Protein AF-A0A6L4AWW3-F1 (afdb_monomer_lite)

Sequence (220 aa):
MIKLKGPQIAAAREAIRKAGPAQVETAPVEASDSVVSEQGAEPQEVETADAASESEPKPEIRNAIDAAAHEAATSPLNDTPQPTDAQKEAGNYKVGRVRIQGMDISIENPRGSVRSGTSPDGTAWSNTLHSHYGYLVGTKAADGDNLDVYLTDGAEDAPMVWVIDQKNTDGSFDEHKALIGPLATRPRRVSRPAARRRPQQSKLIEANSSAFSRACRVGA

pLDDT: mean 70.04, std 26.5, range [21.98, 98.31]

Structure (mmCIF, N/CA/C/O backbone):
data_AF-A0A6L4AWW3-F1
#
_entry.id   AF-A0A6L4AWW3-F1
#
loop_
_atom_site.group_PDB
_atom_site.id
_atom_site.type_symbol
_atom_site.label_atom_id
_atom_site.label_alt_id
_atom_site.label_comp_id
_atom_site.label_asym_id
_atom_site.label_entity_id
_atom_site.label_seq_id
_atom_site.pdbx_PDB_ins_code
_atom_site.Cartn_x
_atom_site.Cartn_y
_atom_site.Cartn_z
_atom_site.occupancy
_atom_site.B_iso_or_equiv
_atom_site.auth_seq_id
_atom_site.auth_comp_id
_atom_site.auth_asym_id
_atom_site.auth_atom_id
_atom_site.pdbx_PDB_model_num
ATOM 1 N N . MET A 1 1 ? -18.126 19.310 2.510 1.00 29.14 1 MET A N 1
ATOM 2 C CA . MET A 1 1 ? -16.770 19.767 2.899 1.00 29.14 1 MET A CA 1
ATOM 3 C C . MET A 1 1 ? -16.689 19.867 4.415 1.00 29.14 1 MET A C 1
ATOM 5 O O . MET A 1 1 ? -17.048 20.897 4.971 1.00 29.14 1 MET A O 1
ATOM 9 N N . ILE A 1 2 ? -16.230 18.815 5.090 1.00 21.98 2 ILE A N 1
ATOM 10 C CA . ILE A 1 2 ? -15.872 18.882 6.510 1.00 21.98 2 ILE A CA 1
ATOM 11 C C . ILE A 1 2 ? -14.420 18.421 6.597 1.00 21.98 2 ILE A C 1
ATOM 13 O O . ILE A 1 2 ? -14.111 17.255 6.397 1.00 21.98 2 ILE A O 1
ATOM 17 N N . LYS A 1 3 ? -13.502 19.367 6.821 1.00 23.45 3 LYS A N 1
ATOM 18 C CA . LYS A 1 3 ? -12.146 19.038 7.267 1.00 23.45 3 LYS A CA 1
ATOM 19 C C . LYS A 1 3 ? -12.304 18.490 8.677 1.00 23.45 3 LYS A C 1
ATOM 21 O O . LYS A 1 3 ? -12.742 19.249 9.543 1.00 23.45 3 LYS A O 1
ATOM 26 N N . LEU A 1 4 ? -11.951 17.228 8.910 1.00 27.91 4 LEU A N 1
ATOM 27 C CA . LEU A 1 4 ? -11.795 16.739 10.272 1.00 27.91 4 LEU A CA 1
ATOM 28 C C . LEU A 1 4 ? -10.637 17.518 10.910 1.00 27.91 4 LEU A C 1
ATOM 30 O O . LEU A 1 4 ? -9.465 17.224 10.693 1.00 27.91 4 LEU A O 1
ATOM 34 N N . LYS A 1 5 ? -10.953 18.605 11.621 1.00 31.00 5 LYS A N 1
ATOM 35 C CA . LYS A 1 5 ? -9.959 19.382 12.370 1.00 31.00 5 LYS A CA 1
ATOM 36 C C . LYS A 1 5 ? -9.571 18.579 13.613 1.00 31.00 5 LYS A C 1
ATOM 38 O O . LYS A 1 5 ? -10.401 17.854 14.161 1.00 31.00 5 LYS A O 1
ATOM 43 N N . GLY A 1 6 ? -8.343 18.785 14.100 1.00 36.22 6 GLY A N 1
ATOM 44 C CA . GLY A 1 6 ? -7.763 18.182 15.314 1.00 36.22 6 GLY A CA 1
ATOM 45 C C . GLY A 1 6 ? -8.716 17.799 16.470 1.00 36.22 6 GLY A C 1
ATOM 46 O O . GLY A 1 6 ? -8.529 16.717 17.030 1.00 36.22 6 GLY A O 1
ATOM 47 N N . PRO A 1 7 ? -9.758 18.582 16.824 1.00 33.16 7 PRO A N 1
ATOM 48 C CA . PRO A 1 7 ? -10.748 18.187 17.834 1.00 33.16 7 PRO A CA 1
ATOM 49 C C . PRO A 1 7 ? -11.573 16.916 17.539 1.00 33.16 7 PRO A C 1
ATOM 51 O O . PRO A 1 7 ? -11.975 16.247 18.485 1.00 33.16 7 PRO A O 1
ATOM 54 N N . GLN A 1 8 ? -11.814 16.520 16.285 1.00 38.91 8 GLN A N 1
ATOM 55 C CA . GLN A 1 8 ? -12.625 15.321 15.983 1.00 38.91 8 GLN A CA 1
ATOM 56 C C . GLN A 1 8 ? -11.828 14.011 16.136 1.00 38.91 8 GLN A C 1
ATOM 58 O O . GLN A 1 8 ? -12.369 13.005 16.591 1.00 38.91 8 GLN A O 1
ATOM 63 N N . ILE A 1 9 ? -10.513 14.045 15.890 1.00 44.91 9 ILE A N 1
ATOM 64 C CA . ILE A 1 9 ? -9.594 12.950 16.252 1.00 44.91 9 ILE A CA 1
ATOM 65 C C . ILE A 1 9 ? -9.374 12.926 17.772 1.00 44.91 9 ILE A C 1
ATOM 67 O O . ILE A 1 9 ? -9.244 11.854 18.359 1.00 44.91 9 ILE A O 1
ATOM 71 N N . ALA A 1 10 ? -9.386 14.085 18.443 1.00 41.53 10 ALA A N 1
ATOM 72 C CA . ALA A 1 10 ? -9.392 14.139 19.906 1.00 41.53 10 ALA A CA 1
ATOM 73 C C . ALA A 1 10 ? -10.665 13.504 20.499 1.00 41.53 10 ALA A C 1
ATOM 75 O O . ALA A 1 10 ? -10.558 12.755 21.464 1.00 41.53 10 ALA A O 1
ATOM 76 N N . ALA A 1 11 ? -11.830 13.695 19.870 1.00 37.28 11 ALA A N 1
ATOM 77 C CA . ALA A 1 11 ? -13.082 13.053 20.276 1.00 37.28 11 ALA A CA 1
ATOM 78 C C . ALA A 1 11 ? -13.047 11.524 20.095 1.00 37.28 11 ALA A C 1
ATOM 80 O O . ALA A 1 11 ? -13.475 10.796 20.988 1.00 37.28 11 ALA A O 1
ATOM 81 N N . ALA A 1 12 ? -12.461 11.018 19.002 1.00 39.75 12 ALA A N 1
ATOM 82 C CA . ALA A 1 12 ? -12.213 9.582 18.842 1.00 39.75 12 ALA A CA 1
ATOM 83 C C . ALA A 1 12 ? -11.221 9.055 19.902 1.00 39.75 12 ALA A C 1
ATOM 85 O O . ALA A 1 12 ? -11.461 8.022 20.523 1.00 39.75 12 ALA A O 1
ATOM 86 N N . ARG A 1 13 ? -10.145 9.805 20.185 1.00 46.66 13 ARG A N 1
ATOM 87 C CA . ARG A 1 13 ? -9.164 9.497 21.244 1.00 46.66 13 ARG A CA 1
ATOM 88 C C . ARG A 1 13 ? -9.780 9.490 22.648 1.00 46.66 13 ARG A C 1
ATOM 90 O O . ARG A 1 13 ? -9.356 8.704 23.492 1.00 46.66 13 ARG A O 1
ATOM 97 N N . GLU A 1 14 ? -10.747 10.359 22.918 1.00 37.91 14 GLU A N 1
ATOM 98 C CA . GLU A 1 14 ? -11.426 10.462 24.212 1.00 37.91 14 GLU A CA 1
ATOM 99 C C . GLU A 1 14 ? -12.515 9.399 24.376 1.00 37.91 14 GLU A C 1
ATOM 101 O O . GLU A 1 14 ? -12.599 8.782 25.436 1.00 37.91 14 GLU A O 1
ATOM 106 N N . ALA A 1 15 ? -13.259 9.085 23.311 1.00 40.47 15 ALA A N 1
ATOM 107 C CA . ALA A 1 15 ? -14.204 7.969 23.291 1.00 40.47 15 ALA A CA 1
ATOM 108 C C . ALA A 1 15 ? -13.504 6.620 23.542 1.00 40.47 15 ALA A C 1
ATOM 110 O O . ALA A 1 15 ? -13.991 5.813 24.330 1.00 40.47 15 ALA A O 1
ATOM 111 N N . ILE A 1 16 ? -12.321 6.412 22.950 1.00 44.19 16 ILE A N 1
ATOM 112 C CA . ILE A 1 16 ? -11.497 5.209 23.162 1.00 44.19 16 ILE A CA 1
ATOM 113 C C . ILE A 1 16 ? -10.935 5.160 24.594 1.00 44.19 16 ILE A C 1
ATOM 115 O O . ILE A 1 16 ? -10.919 4.101 25.214 1.00 44.19 16 ILE A O 1
ATOM 119 N N . ARG A 1 17 ? -10.531 6.303 25.167 1.00 45.16 17 ARG A N 1
ATOM 120 C CA . ARG A 1 17 ? -10.057 6.380 26.562 1.00 45.16 17 ARG A CA 1
ATOM 121 C C . ARG A 1 17 ? -11.171 6.101 27.578 1.00 45.16 17 ARG A C 1
ATOM 123 O O . ARG A 1 17 ? -10.917 5.453 28.587 1.00 45.16 17 ARG A O 1
ATOM 130 N N . LYS A 1 18 ? -12.384 6.601 27.326 1.00 36.28 18 LYS A N 1
ATOM 131 C CA . LYS A 1 18 ? -13.539 6.489 28.232 1.00 36.28 18 LYS A CA 1
ATOM 132 C C . LYS A 1 18 ? -14.149 5.084 28.249 1.00 36.28 18 LYS A C 1
ATOM 134 O O . LYS A 1 18 ? -14.777 4.723 29.236 1.00 36.28 18 LYS A O 1
ATOM 139 N N . ALA A 1 19 ? -13.947 4.305 27.185 1.00 38.81 19 ALA A N 1
ATOM 140 C CA . ALA A 1 19 ? -14.412 2.924 27.109 1.00 38.81 19 ALA A CA 1
ATOM 141 C C . ALA A 1 19 ? -13.648 1.975 28.054 1.00 38.81 19 ALA A C 1
ATOM 143 O O . ALA A 1 19 ? -14.244 1.009 28.513 1.00 38.81 19 ALA A O 1
ATOM 144 N N . GLY A 1 20 ? -12.383 2.278 28.390 1.00 31.75 20 GLY A N 1
ATOM 145 C CA . GLY A 1 20 ? -11.539 1.455 29.269 1.00 31.75 20 GLY A CA 1
ATOM 146 C C . GLY A 1 20 ? -11.276 0.030 28.735 1.00 31.75 20 GLY A C 1
ATOM 147 O O . GLY A 1 20 ? -12.015 -0.473 27.891 1.00 31.75 20 GLY A O 1
ATOM 148 N N . PRO A 1 21 ? -10.209 -0.659 29.175 1.00 33.44 21 PRO A N 1
ATOM 149 C CA . PRO A 1 21 ? -10.050 -2.075 28.867 1.00 33.44 21 PRO A CA 1
ATOM 150 C C . PRO A 1 21 ? -11.081 -2.881 29.668 1.00 33.44 21 PRO A C 1
ATOM 152 O O . PRO A 1 21 ? -11.113 -2.795 30.898 1.00 33.44 21 PRO A O 1
ATOM 155 N N . ALA A 1 22 ? -11.909 -3.668 28.979 1.00 33.59 22 ALA A N 1
ATOM 156 C CA . ALA A 1 22 ? -12.742 -4.680 29.618 1.00 33.59 22 ALA A CA 1
ATOM 157 C C . ALA A 1 22 ? -11.822 -5.672 30.350 1.00 33.59 22 ALA A C 1
ATOM 159 O O . ALA A 1 22 ? -11.021 -6.368 29.725 1.00 33.59 22 ALA A O 1
ATOM 160 N N . GLN A 1 23 ? -11.885 -5.671 31.681 1.00 27.16 23 GLN A N 1
ATOM 161 C CA . GLN A 1 23 ? -11.179 -6.622 32.533 1.00 27.16 23 GLN A CA 1
ATOM 162 C C . GLN A 1 23 ? -11.832 -7.995 32.334 1.00 27.16 23 GLN A C 1
ATOM 164 O O . GLN A 1 23 ? -13.000 -8.170 32.672 1.00 27.16 23 GLN A O 1
ATOM 169 N N . VAL A 1 24 ? -11.099 -8.953 31.768 1.00 30.77 24 VAL A N 1
ATOM 170 C CA . VAL A 1 24 ? -11.470 -10.371 31.822 1.00 30.77 24 VAL A CA 1
ATOM 171 C C . VAL A 1 24 ? -10.734 -10.961 33.018 1.00 30.77 24 VAL A C 1
ATOM 173 O O . VAL A 1 24 ? -9.514 -11.116 33.003 1.00 30.77 24 VAL A O 1
ATOM 176 N N . GLU A 1 25 ? -11.489 -11.205 34.080 1.00 30.38 25 GLU A N 1
ATOM 177 C CA . GLU A 1 25 ? -11.054 -11.857 35.310 1.00 30.38 25 GLU A CA 1
ATOM 178 C C . GLU A 1 25 ? -10.832 -13.351 35.024 1.00 30.38 25 GLU A C 1
ATOM 180 O O . GLU A 1 25 ? -11.766 -14.080 34.695 1.00 30.38 25 GLU A O 1
ATOM 185 N N . THR A 1 26 ? -9.581 -13.811 35.075 1.00 26.59 26 THR A N 1
ATOM 186 C CA . THR A 1 26 ? -9.239 -15.228 34.899 1.00 26.59 26 THR A CA 1
ATOM 187 C C . THR A 1 26 ? -9.279 -15.940 36.249 1.00 26.59 26 THR A C 1
ATOM 189 O O . THR A 1 26 ? -8.398 -15.724 37.083 1.00 26.59 26 THR A O 1
ATOM 192 N N . ALA A 1 27 ? -10.274 -16.804 36.454 1.00 29.19 27 ALA A N 1
ATOM 193 C CA . ALA A 1 27 ? -10.284 -17.797 37.529 1.00 29.19 27 ALA A CA 1
ATOM 194 C C . ALA A 1 27 ? -9.495 -19.062 37.108 1.00 29.19 27 ALA A C 1
ATOM 196 O O . ALA A 1 27 ? -9.484 -19.395 35.919 1.00 29.19 27 ALA A O 1
ATOM 197 N N . PRO A 1 28 ? -8.823 -19.770 38.038 1.00 29.95 28 PRO A N 1
ATOM 198 C CA . PRO A 1 28 ? -7.996 -20.928 37.714 1.00 29.95 28 PRO A CA 1
ATOM 199 C C . PRO A 1 28 ? -8.848 -22.201 37.620 1.00 29.95 28 PRO A C 1
ATOM 201 O O . PRO A 1 28 ? -9.705 -22.442 38.469 1.00 29.95 28 PRO A O 1
ATOM 204 N N . VAL A 1 29 ? -8.590 -23.037 36.613 1.00 29.00 29 VAL A N 1
ATOM 205 C CA . VAL A 1 29 ? -9.144 -24.395 36.520 1.00 29.00 29 VAL A CA 1
ATOM 206 C C . VAL A 1 29 ? -8.050 -25.411 36.845 1.00 29.00 29 VAL A C 1
ATOM 208 O O . VAL A 1 29 ? -7.114 -25.617 36.077 1.00 29.00 29 VAL A O 1
ATOM 211 N N . GLU A 1 30 ? -8.168 -25.999 38.034 1.00 27.59 30 GLU A N 1
ATOM 212 C CA . GLU A 1 30 ? -7.461 -27.206 38.464 1.00 27.59 30 GLU A CA 1
ATOM 213 C C . GLU A 1 30 ? -8.072 -28.438 37.781 1.00 27.59 30 GLU A C 1
ATOM 215 O O . GLU A 1 30 ? -9.278 -28.515 37.539 1.00 27.59 30 GLU A O 1
ATOM 220 N N . ALA A 1 31 ? -7.211 -29.402 37.471 1.00 30.22 31 ALA A N 1
ATOM 221 C CA . ALA A 1 31 ? -7.548 -30.671 36.849 1.00 30.22 31 ALA A CA 1
ATOM 222 C C . ALA A 1 31 ? -8.277 -31.613 37.819 1.00 30.22 31 ALA A C 1
ATOM 224 O O . ALA A 1 31 ? -7.933 -31.661 38.998 1.00 30.22 31 ALA A O 1
ATOM 225 N N . SER A 1 32 ? -9.182 -32.450 37.305 1.00 29.02 32 SER A N 1
ATOM 226 C CA . SER A 1 32 ? -9.229 -33.887 37.623 1.00 29.02 32 SER A CA 1
ATOM 227 C C . SER A 1 32 ? -10.216 -34.625 36.720 1.00 29.02 32 SER A C 1
ATOM 229 O O . SER A 1 32 ? -11.371 -34.243 36.561 1.00 29.02 32 SER A O 1
ATOM 231 N N . ASP A 1 33 ? -9.683 -35.690 36.140 1.00 26.25 33 ASP A N 1
ATOM 232 C CA . ASP A 1 33 ? -10.317 -36.742 35.361 1.00 26.25 33 ASP A CA 1
ATOM 233 C C . ASP A 1 33 ? -11.103 -37.694 36.283 1.00 26.25 33 ASP A C 1
ATOM 235 O O . ASP A 1 33 ? -10.660 -37.943 37.409 1.00 26.25 33 ASP A O 1
ATOM 239 N N . SER A 1 34 ? -12.211 -38.262 35.789 1.00 28.17 34 SER A N 1
ATOM 240 C CA . SER A 1 34 ? -12.568 -39.696 35.867 1.00 28.17 34 SER A CA 1
ATOM 241 C C . SER A 1 34 ? -14.077 -39.982 36.016 1.00 28.17 34 SER A C 1
ATOM 243 O O . SER A 1 34 ? -14.721 -39.558 36.971 1.00 28.17 34 SER A O 1
ATOM 245 N N . VAL A 1 35 ? -14.529 -40.859 35.105 1.00 29.81 35 VAL A N 1
ATOM 246 C CA . VAL A 1 35 ? -15.624 -41.860 35.132 1.00 29.81 35 VAL A CA 1
ATOM 247 C C . VAL A 1 35 ? -17.085 -41.437 35.352 1.00 29.81 35 VAL A C 1
ATOM 249 O O . VAL A 1 35 ? -17.435 -40.887 36.384 1.00 29.81 35 VAL A O 1
ATOM 252 N N . VAL A 1 36 ? -17.968 -41.871 34.434 1.00 30.48 36 VAL A N 1
ATOM 253 C CA . VAL A 1 36 ? -19.040 -42.872 34.673 1.00 30.48 36 VAL A CA 1
ATOM 254 C C . VAL A 1 36 ? -19.649 -43.329 33.329 1.00 30.48 36 VAL A C 1
ATOM 256 O O . VAL A 1 36 ? -19.778 -42.559 32.383 1.00 30.48 36 VAL A O 1
ATOM 259 N N . SER A 1 37 ? -19.951 -44.626 33.264 1.00 28.61 37 SER A N 1
ATOM 260 C CA . SER A 1 37 ? -20.446 -45.425 32.137 1.00 28.61 37 SER A CA 1
ATOM 261 C C . SER A 1 37 ? -21.958 -45.292 31.900 1.00 28.61 37 SER A C 1
ATOM 263 O O . SER A 1 37 ? -22.723 -45.119 32.844 1.00 28.61 37 SER A O 1
ATOM 265 N N . GLU A 1 38 ? -22.370 -45.458 30.640 1.00 29.59 38 GLU A N 1
ATOM 266 C CA . GLU A 1 38 ? -23.757 -45.502 30.153 1.00 29.59 38 GLU A CA 1
ATOM 267 C C . GLU A 1 38 ? -24.572 -46.711 30.643 1.00 29.59 38 GLU A C 1
ATOM 269 O O . GLU A 1 38 ? -24.042 -47.820 30.725 1.00 29.59 38 GLU A O 1
ATOM 274 N N . GLN A 1 39 ? -25.890 -46.513 30.813 1.00 27.47 39 GLN A N 1
ATOM 275 C CA . GLN A 1 39 ? -26.948 -47.434 30.352 1.00 27.47 39 GLN A CA 1
ATOM 276 C C . GLN A 1 39 ? -28.356 -46.816 30.513 1.00 27.47 39 GLN A C 1
ATOM 278 O O . GLN A 1 39 ? -28.746 -46.471 31.625 1.00 27.47 39 GLN A O 1
ATOM 283 N N . GLY A 1 40 ? -29.148 -46.790 29.425 1.00 26.34 40 GLY A N 1
ATOM 284 C CA . GLY A 1 40 ? -30.618 -46.907 29.497 1.00 26.34 40 GLY A CA 1
ATOM 285 C C . GLY A 1 40 ? -31.489 -45.817 28.843 1.00 26.34 40 GLY A C 1
ATOM 286 O O . GLY A 1 40 ? -31.960 -44.929 29.535 1.00 26.34 40 GLY A O 1
ATOM 287 N N . ALA A 1 41 ? -31.727 -45.966 27.533 1.00 28.09 41 ALA A N 1
ATOM 288 C CA . ALA A 1 41 ? -32.952 -45.737 26.734 1.00 28.09 41 ALA A CA 1
ATOM 289 C C . ALA A 1 41 ? -34.035 -44.671 27.107 1.00 28.09 41 ALA A C 1
ATOM 291 O O . ALA A 1 41 ? -34.650 -44.723 28.166 1.00 28.09 41 ALA A O 1
ATOM 292 N N . GLU A 1 42 ? -34.306 -43.824 26.095 1.00 30.41 42 GLU A N 1
ATOM 293 C CA . GLU A 1 42 ? -35.463 -42.976 25.676 1.00 30.41 42 GLU A CA 1
ATOM 294 C C . GLU A 1 42 ? -36.905 -43.249 26.189 1.00 30.41 42 GLU A C 1
ATOM 296 O O . GLU A 1 42 ? -37.173 -44.347 26.678 1.00 30.41 42 GLU A O 1
ATOM 301 N N . PRO A 1 43 ? -37.916 -42.377 25.884 1.00 44.22 43 PRO A N 1
ATOM 302 C CA . PRO A 1 43 ? -37.901 -40.979 25.373 1.00 44.22 43 PRO A CA 1
ATOM 303 C C . PRO A 1 43 ? -38.915 -40.038 26.093 1.00 44.22 43 PRO A C 1
ATOM 305 O O . PRO A 1 43 ? -39.774 -40.518 26.825 1.00 44.22 43 PRO A O 1
ATOM 308 N N . GLN A 1 44 ? -38.879 -38.715 25.836 1.00 30.20 44 GLN A N 1
ATOM 309 C CA . GLN A 1 44 ? -40.056 -37.880 25.471 1.00 30.20 44 GLN A CA 1
ATOM 310 C C . GLN A 1 44 ? -39.728 -36.372 25.364 1.00 30.20 44 GLN A C 1
ATOM 312 O O . GLN A 1 44 ? -39.005 -35.807 26.179 1.00 30.20 44 GLN A O 1
ATOM 317 N N . GLU A 1 45 ? -40.268 -35.756 24.308 1.00 41.16 45 GLU A N 1
ATOM 318 C CA . GLU A 1 45 ? -40.023 -34.403 23.792 1.00 41.16 45 GLU A CA 1
ATOM 319 C C . GLU A 1 45 ? -40.547 -33.265 24.688 1.00 41.16 45 GLU A C 1
ATOM 321 O O . GLU A 1 45 ? -41.659 -33.354 25.200 1.00 41.16 45 GLU A O 1
ATOM 326 N N . VAL A 1 46 ? -39.806 -32.147 24.748 1.00 30.50 46 VAL A N 1
ATOM 327 C CA . VAL A 1 46 ? -40.352 -30.787 24.553 1.00 30.50 46 VAL A CA 1
ATOM 328 C C . VAL A 1 46 ? -39.254 -29.808 24.099 1.00 30.50 46 VAL A C 1
ATOM 330 O O . VAL A 1 46 ? -38.190 -29.693 24.694 1.00 30.50 46 VAL A O 1
ATOM 333 N N . GLU A 1 47 ? -39.600 -29.143 23.003 1.00 43.53 47 GLU A N 1
ATOM 334 C CA . GLU A 1 47 ? -39.071 -27.993 22.265 1.00 43.53 47 GLU A CA 1
ATOM 335 C C . GLU A 1 47 ? -38.083 -26.993 22.915 1.00 43.53 47 GLU A C 1
ATOM 337 O O . GLU A 1 47 ? -38.190 -26.612 24.078 1.00 43.53 47 GLU A O 1
ATOM 342 N N . THR A 1 48 ? -37.267 -26.417 22.016 1.00 35.31 48 THR A N 1
ATOM 343 C CA . THR A 1 48 ? -36.447 -25.184 22.078 1.00 35.31 48 THR A CA 1
ATOM 344 C C . THR A 1 48 ? -34.964 -25.324 22.447 1.00 35.31 48 THR A C 1
ATOM 346 O O . THR A 1 48 ? -34.602 -25.471 23.605 1.00 35.31 4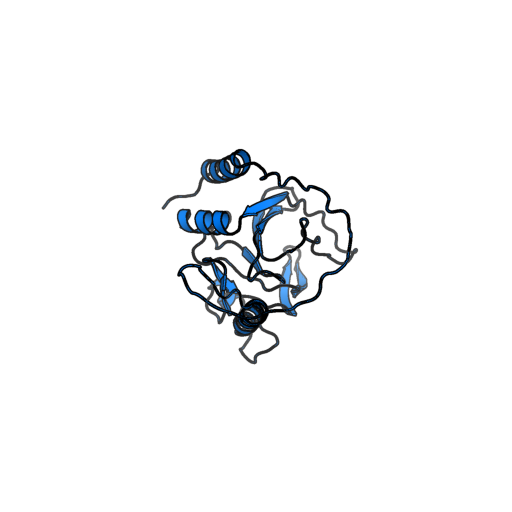8 THR A O 1
ATOM 349 N N . ALA A 1 49 ? -34.097 -25.184 21.436 1.00 32.41 49 ALA A N 1
ATOM 350 C CA . ALA A 1 49 ? -32.875 -24.372 21.480 1.00 32.41 49 ALA A CA 1
ATOM 351 C C . ALA A 1 49 ? -32.162 -24.420 20.118 1.00 32.41 49 ALA A C 1
ATOM 353 O O . ALA A 1 49 ? -31.751 -25.472 19.640 1.00 32.41 49 ALA A O 1
ATOM 354 N N . ASP A 1 50 ? -32.092 -23.250 19.489 1.00 42.09 50 ASP A N 1
ATOM 355 C CA . ASP A 1 50 ? -30.856 -22.626 19.016 1.00 42.09 50 ASP A CA 1
ATOM 356 C C . ASP A 1 50 ? -29.637 -23.556 18.832 1.00 42.09 50 ASP A C 1
ATOM 358 O O . ASP A 1 50 ? -29.017 -24.010 19.792 1.00 42.09 50 ASP A O 1
ATOM 362 N N . ALA A 1 51 ? -29.264 -23.786 17.576 1.00 35.69 51 ALA A N 1
ATOM 363 C CA . ALA A 1 51 ? -27.947 -24.288 17.210 1.00 35.69 51 ALA A CA 1
ATOM 364 C C . ALA A 1 51 ? -27.505 -23.573 15.932 1.00 35.69 51 ALA A C 1
ATOM 366 O O . ALA A 1 51 ? -27.605 -24.087 14.815 1.00 35.69 51 ALA A O 1
ATOM 367 N N . ALA A 1 52 ? -27.047 -22.333 16.114 1.00 36.56 52 ALA A N 1
ATOM 368 C CA . ALA A 1 52 ? -26.171 -21.674 15.167 1.00 36.56 52 ALA A CA 1
ATOM 369 C C . ALA A 1 52 ? -24.963 -22.585 14.901 1.00 36.56 52 ALA A C 1
ATOM 371 O O . ALA A 1 52 ? -24.145 -22.858 15.775 1.00 36.56 52 ALA A O 1
ATOM 372 N N . SER A 1 53 ? -24.896 -23.081 13.670 1.00 37.47 53 SER A N 1
ATOM 373 C CA . SER A 1 53 ? -23.761 -23.804 13.113 1.00 37.47 53 SER A CA 1
ATOM 374 C C . SER A 1 53 ? -22.554 -22.866 13.017 1.00 37.47 53 SER A C 1
ATOM 376 O O . SER A 1 53 ? -22.366 -22.188 12.007 1.00 37.47 53 SER A O 1
ATOM 378 N N . GLU A 1 54 ? -21.722 -22.822 14.054 1.00 53.41 54 GLU A N 1
ATOM 379 C CA . GLU A 1 54 ? -20.342 -22.341 13.950 1.00 53.41 54 GLU A CA 1
ATOM 380 C C . GLU A 1 54 ? -19.509 -23.400 13.213 1.00 53.41 54 GLU A C 1
ATOM 382 O O . GLU A 1 54 ? -18.940 -24.309 13.810 1.00 53.41 54 GLU A O 1
ATOM 387 N N . SER A 1 55 ? -19.464 -23.305 11.883 1.00 52.31 55 SER A N 1
ATOM 388 C CA . SER A 1 55 ? -18.589 -24.125 11.037 1.00 52.31 55 SER A CA 1
ATOM 389 C C . SER A 1 55 ? -17.705 -23.229 10.155 1.00 52.31 55 SER A C 1
ATOM 391 O O . SER A 1 55 ? -18.119 -22.783 9.088 1.00 52.31 55 SER A O 1
ATOM 393 N N . GLU A 1 56 ? -16.513 -22.927 10.679 1.00 55.94 56 GLU A N 1
ATOM 394 C CA . GLU A 1 56 ? -15.252 -22.467 10.056 1.00 55.94 56 GLU A CA 1
ATOM 395 C C . GLU A 1 56 ? -15.254 -21.987 8.575 1.00 55.94 56 GLU A C 1
ATOM 397 O O . GLU A 1 56 ? -15.011 -22.783 7.668 1.00 55.94 56 GLU A O 1
ATOM 402 N N . PRO A 1 57 ? -15.344 -20.663 8.316 1.00 56.59 57 PRO A N 1
ATOM 403 C CA . PRO A 1 57 ? -15.001 -20.048 7.022 1.00 56.59 57 PRO A CA 1
ATOM 404 C C . PRO A 1 57 ? -13.569 -19.459 6.956 1.00 56.59 57 PRO A C 1
ATOM 406 O O . PRO A 1 57 ? -13.196 -18.809 5.977 1.00 56.59 57 PRO A O 1
ATOM 409 N N . LYS A 1 58 ? -12.738 -19.629 7.994 1.00 62.88 58 LYS A N 1
ATOM 410 C CA . LYS A 1 58 ? -11.478 -18.878 8.158 1.00 62.88 58 LYS A CA 1
ATOM 411 C C . LYS A 1 58 ? -10.426 -19.082 7.048 1.00 62.88 58 LYS A C 1
ATOM 413 O O . LYS A 1 58 ? -9.954 -18.078 6.504 1.00 62.88 58 LYS A O 1
ATOM 418 N N . PRO A 1 59 ? -10.044 -20.317 6.661 1.00 73.06 59 PRO A N 1
ATOM 419 C CA . PRO A 1 59 ? -9.060 -20.510 5.594 1.00 73.06 59 PRO A CA 1
ATOM 420 C C . PRO A 1 59 ? -9.588 -20.051 4.229 1.00 73.06 59 PRO A C 1
ATOM 422 O O . PRO A 1 59 ? -8.819 -19.534 3.421 1.00 73.06 59 PRO A O 1
ATOM 425 N N . GLU A 1 60 ? -10.892 -20.178 3.979 1.00 80.75 60 GLU A N 1
ATOM 426 C CA . GLU A 1 60 ? -11.505 -19.754 2.719 1.00 80.75 60 GLU A CA 1
ATOM 427 C C . GLU A 1 60 ? -11.462 -18.234 2.545 1.00 80.75 60 GLU A C 1
ATOM 429 O O . GLU A 1 60 ? -11.082 -17.755 1.477 1.00 80.75 60 GLU A O 1
ATOM 434 N N . ILE A 1 61 ? -11.759 -17.463 3.600 1.00 79.06 61 ILE A N 1
ATOM 435 C CA . ILE A 1 61 ? -11.691 -15.995 3.546 1.00 79.06 61 ILE A CA 1
ATOM 436 C C . ILE A 1 61 ? -10.249 -15.528 3.343 1.00 79.06 61 ILE A C 1
ATOM 438 O O . ILE A 1 61 ? -10.001 -14.652 2.513 1.00 79.06 61 ILE A O 1
ATOM 442 N N . ARG A 1 62 ? -9.283 -16.123 4.054 1.00 83.56 62 ARG A N 1
ATOM 443 C CA . ARG A 1 62 ? -7.862 -15.805 3.858 1.00 83.56 62 ARG A CA 1
ATOM 444 C C . ARG A 1 62 ? -7.432 -16.061 2.412 1.00 83.56 62 ARG A C 1
ATOM 446 O O . ARG A 1 62 ? -6.827 -15.188 1.793 1.00 83.56 62 ARG A O 1
ATOM 453 N N . ASN A 1 63 ? -7.799 -17.217 1.861 1.00 88.62 63 ASN A N 1
ATOM 454 C CA . ASN A 1 63 ? -7.510 -17.559 0.471 1.00 88.62 63 ASN A CA 1
ATOM 455 C C . ASN A 1 63 ? -8.190 -16.590 -0.506 1.00 88.62 63 ASN A C 1
ATOM 457 O O . ASN A 1 63 ? -7.583 -16.207 -1.502 1.00 88.62 63 ASN A O 1
ATOM 461 N N . ALA A 1 64 ? -9.415 -16.146 -0.214 1.00 92.38 64 ALA A N 1
ATOM 462 C CA . ALA A 1 64 ? -10.115 -15.154 -1.022 1.00 92.38 64 ALA A CA 1
ATOM 463 C C . ALA A 1 64 ? -9.424 -13.780 -0.990 1.00 92.38 64 ALA A C 1
ATOM 465 O O . ALA A 1 64 ? -9.328 -13.126 -2.029 1.00 92.38 64 ALA A O 1
ATOM 466 N N . ILE A 1 65 ? -8.906 -13.351 0.169 1.00 94.56 65 ILE A N 1
ATOM 467 C CA . ILE A 1 65 ? -8.115 -12.116 0.288 1.00 94.56 65 ILE A CA 1
ATOM 468 C C . ILE A 1 65 ? -6.833 -12.228 -0.539 1.00 94.56 65 ILE A C 1
ATOM 470 O O . ILE A 1 65 ? -6.540 -11.321 -1.316 1.00 94.56 65 ILE A O 1
ATOM 474 N N . ASP A 1 66 ? -6.090 -13.330 -0.402 1.00 95.81 66 ASP A N 1
ATOM 475 C CA . ASP A 1 66 ? -4.854 -13.562 -1.154 1.00 95.81 66 ASP A CA 1
ATOM 476 C C . ASP A 1 66 ? -5.123 -13.602 -2.668 1.00 95.81 66 ASP A C 1
ATOM 478 O O . ASP A 1 66 ? -4.446 -12.913 -3.433 1.00 95.81 66 ASP A O 1
ATOM 482 N N . ALA A 1 67 ? -6.153 -14.330 -3.107 1.00 96.50 67 ALA A N 1
ATOM 483 C CA . ALA A 1 67 ?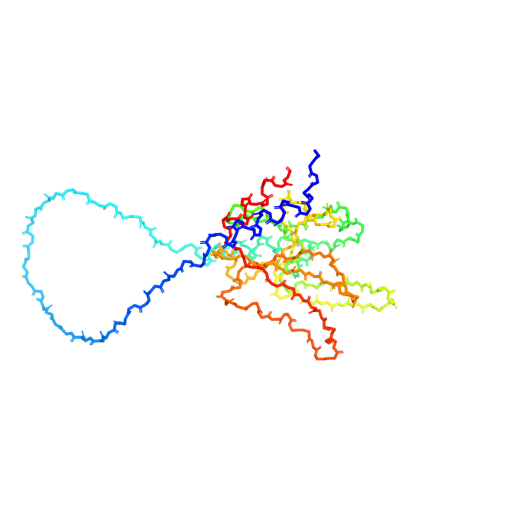 -6.546 -14.395 -4.512 1.00 96.50 67 ALA A CA 1
ATOM 484 C C . ALA A 1 67 ? -6.912 -13.007 -5.063 1.00 96.50 67 ALA A C 1
ATOM 486 O O . ALA A 1 67 ? -6.363 -12.577 -6.076 1.00 96.50 67 ALA A O 1
ATOM 487 N N . ALA A 1 68 ? -7.770 -12.261 -4.360 1.00 97.19 68 ALA A N 1
ATOM 488 C CA . ALA A 1 68 ? -8.171 -10.919 -4.770 1.00 97.19 68 ALA A CA 1
ATOM 489 C C . ALA A 1 68 ? -6.997 -9.929 -4.777 1.00 97.19 68 ALA A C 1
ATOM 491 O O . ALA A 1 68 ? -6.927 -9.068 -5.651 1.00 97.19 68 ALA A O 1
ATOM 492 N N . ALA A 1 69 ? -6.062 -10.038 -3.830 1.00 97.56 69 ALA A N 1
ATOM 493 C CA . ALA A 1 69 ? -4.847 -9.231 -3.807 1.00 97.56 69 ALA A CA 1
ATOM 494 C C . ALA A 1 69 ? -3.991 -9.476 -5.057 1.00 97.56 69 ALA A C 1
ATOM 496 O O . ALA A 1 69 ? -3.497 -8.532 -5.678 1.00 97.56 69 ALA A O 1
ATOM 497 N N . HIS A 1 70 ? -3.848 -10.742 -5.451 1.00 98.19 70 HIS A N 1
ATOM 498 C CA . HIS A 1 70 ? -3.045 -11.146 -6.599 1.00 98.19 70 HIS A CA 1
ATOM 499 C C . HIS A 1 70 ? -3.689 -10.857 -7.961 1.00 98.19 70 HIS A C 1
ATOM 501 O O . HIS A 1 70 ? -3.017 -11.049 -8.972 1.00 98.19 70 HIS A O 1
ATOM 507 N N . GLU A 1 71 ? -4.903 -10.301 -8.010 1.00 97.88 71 GLU A N 1
ATOM 508 C CA . GLU A 1 71 ? -5.482 -9.692 -9.217 1.00 97.88 71 GLU A CA 1
ATOM 509 C C . GLU A 1 71 ? -4.874 -8.322 -9.562 1.00 97.88 71 GLU A C 1
ATOM 511 O O . GLU A 1 71 ? -5.041 -7.841 -10.686 1.00 97.88 71 GLU A O 1
ATOM 516 N N . ALA A 1 72 ? -4.186 -7.672 -8.615 1.00 97.81 72 ALA A N 1
ATOM 517 C CA . ALA A 1 72 ? -3.536 -6.384 -8.842 1.00 97.81 72 ALA A CA 1
ATOM 518 C C . ALA A 1 72 ? -2.469 -6.474 -9.946 1.00 97.81 72 ALA A C 1
ATOM 520 O O . ALA A 1 72 ? -1.739 -7.461 -10.045 1.00 97.81 72 ALA A O 1
ATOM 521 N N . ALA A 1 73 ? -2.309 -5.406 -10.731 1.00 97.62 73 ALA A N 1
ATOM 522 C CA . ALA A 1 73 ? -1.316 -5.336 -11.807 1.00 97.62 73 ALA A CA 1
ATOM 523 C C . ALA A 1 73 ? 0.138 -5.421 -11.309 1.00 97.62 73 ALA A C 1
ATOM 525 O O . ALA A 1 73 ? 1.053 -5.696 -12.074 1.00 97.62 73 ALA A O 1
ATOM 526 N N . THR A 1 74 ? 0.363 -5.166 -10.021 1.00 96.94 74 THR A N 1
ATOM 527 C CA . THR A 1 74 ? 1.686 -5.234 -9.387 1.00 96.94 74 THR A CA 1
ATOM 528 C C . THR A 1 74 ? 2.030 -6.632 -8.863 1.00 96.94 74 THR A C 1
ATOM 530 O O . THR A 1 74 ? 3.119 -6.840 -8.324 1.00 96.94 74 THR A O 1
ATOM 533 N N . SER A 1 75 ? 1.105 -7.588 -8.986 1.00 97.62 75 SER A N 1
ATOM 534 C CA . SER A 1 75 ? 1.277 -8.958 -8.516 1.00 97.62 75 SER A CA 1
ATOM 535 C C . SER A 1 75 ? 2.420 -9.666 -9.242 1.00 97.62 75 SER A C 1
ATOM 537 O O . SER A 1 75 ? 2.499 -9.587 -10.464 1.00 97.62 75 SER A O 1
ATOM 539 N N . PRO A 1 76 ? 3.271 -10.423 -8.527 1.00 96.12 76 PRO A N 1
ATOM 540 C CA . PRO A 1 76 ? 4.252 -11.298 -9.165 1.00 96.12 76 PRO A CA 1
ATOM 541 C C . PRO A 1 76 ? 3.629 -12.591 -9.723 1.00 96.12 76 PRO A C 1
ATOM 543 O O . PRO A 1 76 ? 4.346 -13.398 -10.303 1.00 96.12 76 PRO A O 1
ATOM 546 N N . LEU A 1 77 ? 2.329 -12.826 -9.495 1.00 96.88 77 LEU A N 1
ATOM 547 C CA . LEU A 1 77 ? 1.630 -14.069 -9.847 1.00 96.88 77 LEU A CA 1
ATOM 548 C C . LEU A 1 77 ? 0.688 -13.925 -11.052 1.00 96.88 77 LEU A C 1
ATOM 550 O O . LEU A 1 77 ? -0.098 -14.831 -11.314 1.00 96.88 77 LEU A O 1
ATOM 554 N N . ASN A 1 78 ? 0.715 -12.794 -11.758 1.00 95.06 78 ASN A N 1
ATOM 555 C CA . ASN A 1 78 ? -0.062 -12.608 -12.980 1.00 95.06 78 ASN A CA 1
ATOM 556 C C . ASN A 1 78 ? 0.748 -11.857 -14.047 1.00 95.06 78 ASN A C 1
ATOM 558 O O . ASN A 1 78 ? 1.749 -11.213 -13.738 1.00 95.06 78 ASN A O 1
ATOM 562 N N . ASP A 1 79 ? 0.280 -11.925 -15.294 1.00 96.06 79 ASP A N 1
ATOM 563 C CA . ASP A 1 79 ? 0.955 -11.335 -16.458 1.00 96.06 79 ASP A CA 1
ATOM 564 C C . ASP A 1 79 ? 0.436 -9.928 -16.814 1.00 96.06 79 ASP A C 1
ATOM 566 O O . ASP A 1 79 ? 0.658 -9.424 -17.918 1.00 96.06 79 ASP A O 1
ATOM 570 N N . THR A 1 80 ? -0.292 -9.273 -15.903 1.00 96.00 80 THR A N 1
ATOM 571 C CA . THR A 1 80 ? -0.772 -7.905 -16.136 1.00 96.00 80 THR A CA 1
ATOM 572 C C . THR A 1 80 ? 0.431 -6.957 -16.176 1.00 96.00 80 THR A C 1
ATOM 574 O O . THR A 1 80 ? 1.280 -7.017 -15.285 1.00 96.00 80 THR A O 1
ATOM 577 N N . PRO A 1 81 ? 0.530 -6.049 -17.165 1.00 96.25 81 PRO A N 1
ATOM 578 C CA . PRO A 1 81 ? 1.633 -5.098 -17.220 1.00 96.25 81 PRO A CA 1
ATOM 579 C C . PRO A 1 81 ? 1.735 -4.253 -15.948 1.00 96.25 81 PRO A C 1
ATOM 581 O O . PRO A 1 81 ? 0.730 -3.735 -15.453 1.00 96.25 81 PRO A O 1
ATOM 584 N N . GLN A 1 82 ? 2.964 -4.067 -15.459 1.00 95.31 82 GLN A N 1
ATOM 585 C CA . GLN A 1 82 ? 3.226 -3.190 -14.320 1.00 95.31 82 GLN A CA 1
ATOM 586 C C . GLN A 1 82 ? 2.769 -1.759 -14.643 1.00 95.31 82 GLN A C 1
ATOM 588 O O . GLN A 1 82 ? 3.065 -1.257 -15.732 1.00 95.31 82 GLN A O 1
ATOM 593 N N . PRO A 1 83 ? 2.074 -1.081 -13.714 1.00 95.94 83 PRO A N 1
ATOM 594 C CA . PRO A 1 83 ? 1.602 0.272 -13.953 1.00 95.94 83 PRO A CA 1
ATOM 595 C C . PRO A 1 83 ? 2.775 1.249 -14.065 1.00 95.94 83 PRO A C 1
ATOM 597 O O . PRO A 1 83 ? 3.759 1.160 -13.322 1.00 95.94 83 PRO A O 1
ATOM 600 N N . THR A 1 84 ? 2.649 2.218 -14.969 1.00 94.06 84 THR A N 1
ATOM 601 C CA . THR A 1 84 ? 3.564 3.362 -15.035 1.00 94.06 84 THR A CA 1
ATOM 602 C C . THR A 1 84 ? 3.385 4.255 -13.810 1.00 94.06 84 THR A C 1
ATOM 604 O O . THR A 1 84 ? 2.349 4.217 -13.143 1.00 94.06 84 THR A O 1
ATOM 607 N N . ASP A 1 85 ? 4.370 5.096 -13.506 1.00 91.06 85 ASP A N 1
ATOM 608 C CA . ASP A 1 85 ? 4.270 5.990 -12.346 1.00 91.06 85 ASP A CA 1
ATOM 609 C C . ASP A 1 85 ? 3.103 6.981 -12.481 1.00 91.06 85 ASP A C 1
ATOM 611 O O . ASP A 1 85 ? 2.375 7.195 -11.517 1.00 91.06 85 ASP A O 1
ATOM 615 N N . ALA A 1 86 ? 2.823 7.457 -13.699 1.00 92.88 86 ALA A N 1
ATOM 616 C CA . ALA A 1 86 ? 1.653 8.291 -13.978 1.00 92.88 86 ALA A CA 1
ATOM 617 C C . ALA A 1 86 ? 0.321 7.545 -13.762 1.00 92.88 86 ALA A C 1
ATOM 619 O O . ALA A 1 86 ? -0.653 8.136 -13.304 1.00 92.88 86 ALA A O 1
ATOM 620 N N . GLN A 1 87 ? 0.255 6.243 -14.070 1.00 95.56 87 GLN A N 1
ATOM 621 C CA . GLN A 1 87 ? -0.938 5.434 -13.789 1.00 95.56 87 GLN A CA 1
ATOM 622 C C . GLN A 1 87 ? -1.142 5.218 -12.290 1.00 95.56 87 GLN A C 1
ATOM 624 O O . GLN A 1 87 ? -2.286 5.252 -11.838 1.00 95.56 87 GLN A O 1
ATOM 629 N N . LYS A 1 88 ? -0.055 5.012 -11.533 1.00 91.62 88 LYS A N 1
ATOM 630 C CA . LYS A 1 88 ? -0.105 4.897 -10.068 1.00 91.62 88 LYS A CA 1
ATOM 631 C C . LYS A 1 88 ? -0.602 6.195 -9.440 1.00 91.62 88 LYS A C 1
ATOM 633 O O . LYS A 1 88 ? -1.541 6.151 -8.658 1.00 91.62 88 LYS A O 1
ATOM 638 N N . GLU A 1 89 ? -0.036 7.333 -9.843 1.00 88.62 89 GLU A N 1
ATOM 639 C CA . GLU A 1 89 ? -0.435 8.663 -9.360 1.00 88.62 89 GLU A CA 1
ATOM 640 C C . GLU A 1 89 ? -1.898 8.989 -9.698 1.00 88.62 89 GLU A C 1
ATOM 642 O O . GLU A 1 89 ? -2.636 9.494 -8.859 1.00 88.62 89 GLU A O 1
ATOM 647 N N . ALA A 1 90 ? -2.358 8.632 -10.900 1.00 90.88 90 ALA A N 1
ATOM 648 C CA . ALA A 1 90 ? -3.754 8.811 -11.299 1.00 90.88 90 ALA A CA 1
ATOM 649 C C . ALA A 1 90 ? -4.720 7.773 -10.691 1.00 90.88 90 ALA A C 1
ATOM 651 O O . ALA A 1 90 ? -5.930 7.875 -10.903 1.00 90.88 90 ALA A O 1
ATOM 652 N N . GLY A 1 91 ? -4.215 6.733 -10.017 1.00 90.56 91 GLY A N 1
ATOM 653 C CA . GLY A 1 91 ? -5.020 5.609 -9.531 1.00 90.56 91 GLY A CA 1
ATOM 654 C C . GLY A 1 91 ? -5.707 4.797 -10.640 1.00 90.56 91 GLY A C 1
ATOM 655 O O . GLY A 1 91 ? -6.679 4.090 -10.375 1.00 90.56 91 GLY A O 1
ATOM 656 N N . ASN A 1 92 ? -5.236 4.895 -11.888 1.00 94.62 92 ASN A N 1
ATOM 657 C CA . ASN A 1 92 ? -5.870 4.279 -13.056 1.00 94.62 92 ASN A CA 1
ATOM 658 C C . ASN A 1 92 ? -5.114 3.027 -13.520 1.00 94.62 92 ASN A C 1
ATOM 660 O O . ASN A 1 92 ? -4.492 2.996 -14.585 1.00 94.62 92 ASN A O 1
ATOM 664 N N . TYR A 1 93 ? -5.147 1.997 -12.681 1.00 96.62 93 TYR A N 1
ATOM 665 C CA . TYR A 1 93 ? -4.591 0.679 -12.965 1.00 96.62 93 TYR A CA 1
ATOM 666 C C . TYR A 1 93 ? -5.357 -0.405 -12.197 1.00 96.62 93 TYR A C 1
ATOM 668 O O . TYR A 1 93 ? -6.161 -0.118 -11.305 1.00 96.62 93 TYR A O 1
ATOM 676 N N . LYS A 1 94 ? -5.150 -1.675 -12.561 1.00 97.75 94 LYS A N 1
ATOM 677 C CA . LYS A 1 94 ? -5.841 -2.791 -11.907 1.00 97.75 94 LYS A CA 1
ATOM 678 C C . LYS A 1 94 ? -5.291 -2.986 -10.490 1.00 97.75 94 LYS A C 1
ATOM 680 O O . LYS A 1 94 ? -4.105 -3.256 -10.316 1.00 97.75 94 LYS A O 1
ATOM 685 N N . VAL A 1 95 ? -6.172 -2.898 -9.499 1.00 98.06 95 VAL A N 1
ATOM 686 C CA . VAL A 1 95 ? -5.899 -3.186 -8.081 1.00 98.06 95 VAL A CA 1
ATOM 687 C C . VAL A 1 95 ? -6.780 -4.340 -7.614 1.00 98.06 95 VAL A C 1
ATOM 689 O O . VAL A 1 95 ? -7.888 -4.523 -8.133 1.00 98.06 95 VAL A O 1
ATOM 692 N N . GLY A 1 96 ? -6.305 -5.091 -6.623 1.00 97.88 96 GLY A N 1
ATOM 693 C CA . GLY A 1 96 ? -7.123 -6.059 -5.901 1.00 97.88 96 GLY A CA 1
ATOM 694 C C . GLY A 1 96 ? -8.194 -5.351 -5.075 1.00 97.88 96 GLY A C 1
ATOM 695 O O . GLY A 1 96 ? -8.017 -4.196 -4.689 1.00 97.88 96 GLY A O 1
ATOM 696 N N . ARG A 1 97 ? -9.326 -6.006 -4.813 1.00 97.94 97 ARG A N 1
ATOM 697 C CA . ARG A 1 97 ? -10.427 -5.420 -4.032 1.00 97.94 97 ARG A CA 1
ATOM 698 C C . ARG A 1 97 ? -11.003 -6.441 -3.073 1.00 97.94 97 ARG A C 1
ATOM 700 O O . ARG A 1 97 ? -11.380 -7.529 -3.494 1.00 97.94 97 ARG A O 1
ATOM 707 N N . VAL A 1 98 ? -11.099 -6.066 -1.802 1.00 96.69 98 VAL A N 1
ATOM 708 C CA . VAL A 1 98 ? -11.650 -6.920 -0.747 1.00 96.69 98 VAL A CA 1
ATOM 709 C C . VAL A 1 98 ? -12.563 -6.126 0.180 1.00 96.69 98 VAL A C 1
ATOM 711 O O . VAL A 1 98 ? -12.395 -4.920 0.371 1.00 96.69 98 VAL A O 1
ATOM 714 N N . ARG A 1 99 ? -13.524 -6.830 0.779 1.00 94.19 99 ARG A N 1
ATOM 715 C CA . ARG A 1 99 ? -14.406 -6.323 1.831 1.00 94.19 99 ARG A CA 1
ATOM 716 C C . ARG A 1 99 ? -14.109 -7.096 3.110 1.00 94.19 99 ARG A C 1
ATOM 718 O O . ARG A 1 99 ? -14.445 -8.271 3.194 1.00 94.19 99 ARG A O 1
ATOM 725 N N . ILE A 1 100 ? -13.509 -6.451 4.106 1.00 90.06 100 ILE A N 1
ATOM 726 C CA . ILE A 1 100 ? -13.153 -7.091 5.383 1.00 90.06 100 ILE A CA 1
ATOM 727 C C . ILE A 1 100 ? -13.856 -6.347 6.509 1.00 90.06 100 ILE A C 1
ATOM 729 O O . ILE A 1 100 ? -13.691 -5.138 6.642 1.00 90.06 100 ILE A O 1
ATOM 733 N N . GLN A 1 101 ? -14.667 -7.045 7.309 1.00 87.81 101 GLN A N 1
ATOM 734 C CA . GLN A 1 101 ? -15.348 -6.475 8.485 1.00 87.81 101 GLN A CA 1
ATOM 735 C C . GLN A 1 101 ? -16.075 -5.139 8.192 1.00 87.81 101 GLN A C 1
ATOM 737 O O . GLN A 1 101 ? -16.072 -4.189 8.979 1.00 87.81 101 GLN A O 1
ATOM 742 N N . GLY A 1 102 ? -16.689 -5.040 7.008 1.00 89.50 102 GLY A N 1
ATOM 743 C CA . GLY A 1 102 ? -17.405 -3.840 6.571 1.00 89.50 102 GLY A CA 1
ATOM 744 C C . GLY A 1 102 ? -16.519 -2.669 6.125 1.00 89.50 102 GLY A C 1
ATOM 745 O O . GLY A 1 102 ? -17.017 -1.544 6.071 1.00 89.50 102 GLY A O 1
ATOM 746 N N . MET A 1 103 ? -15.243 -2.915 5.827 1.00 92.81 103 MET A N 1
ATOM 747 C CA . MET A 1 103 ? -14.301 -1.968 5.228 1.00 92.81 103 MET A CA 1
ATOM 748 C C . MET A 1 103 ? -14.006 -2.368 3.781 1.00 92.81 103 MET A C 1
ATOM 750 O O . MET A 1 103 ? -13.696 -3.531 3.522 1.00 92.81 103 MET A O 1
ATOM 754 N N . ASP A 1 104 ? -14.103 -1.414 2.853 1.00 96.00 104 ASP A N 1
ATOM 755 C CA . ASP A 1 104 ? -13.689 -1.589 1.457 1.00 96.00 104 ASP A CA 1
ATOM 756 C C . ASP A 1 104 ? -12.206 -1.258 1.335 1.00 96.00 104 ASP A C 1
ATOM 758 O O . ASP A 1 104 ? -11.781 -0.157 1.695 1.00 96.00 104 ASP A O 1
ATOM 762 N N . ILE A 1 105 ? -11.418 -2.210 0.844 1.00 96.75 105 ILE A N 1
ATOM 763 C CA . ILE A 1 105 ? -9.966 -2.076 0.750 1.00 96.75 105 ILE A CA 1
ATOM 764 C C . ILE A 1 105 ? -9.539 -2.373 -0.682 1.00 96.75 105 ILE A C 1
ATOM 766 O O . ILE A 1 105 ? -9.814 -3.450 -1.220 1.00 96.75 105 ILE A O 1
ATOM 770 N N . SER A 1 106 ? -8.845 -1.411 -1.284 1.00 98.00 106 SER A N 1
ATOM 771 C CA . SER A 1 106 ? -8.107 -1.616 -2.527 1.00 98.00 106 SER A CA 1
ATOM 772 C C . SER A 1 106 ? -6.702 -2.092 -2.181 1.00 98.00 106 SER A C 1
ATOM 774 O O . SER A 1 106 ? -6.027 -1.461 -1.373 1.00 98.00 106 SER A O 1
ATOM 776 N N . ILE A 1 107 ? -6.253 -3.185 -2.791 1.00 98.31 107 ILE A N 1
ATOM 777 C CA . ILE A 1 107 ? -4.914 -3.749 -2.613 1.00 98.31 107 ILE A CA 1
ATOM 778 C C . ILE A 1 107 ? -4.086 -3.401 -3.846 1.00 98.31 107 ILE A C 1
ATOM 780 O O . ILE A 1 107 ? -4.288 -3.947 -4.931 1.00 98.31 107 ILE A O 1
ATOM 784 N N . GLU A 1 108 ? -3.157 -2.471 -3.671 1.00 97.38 108 GLU A N 1
ATOM 785 C CA . GLU A 1 108 ? -2.287 -1.971 -4.733 1.00 97.38 108 GLU A CA 1
ATOM 786 C C . GLU A 1 108 ? -1.056 -2.837 -4.922 1.00 97.38 108 GLU A C 1
ATOM 788 O O . GLU A 1 108 ? -0.590 -2.990 -6.046 1.00 97.38 108 GLU A O 1
ATOM 793 N N . ASN A 1 109 ? -0.530 -3.391 -3.830 1.00 97.81 109 ASN A N 1
ATOM 794 C CA . ASN A 1 109 ? 0.673 -4.204 -3.807 1.00 97.81 109 ASN A CA 1
ATOM 795 C C . ASN A 1 109 ? 0.420 -5.471 -2.988 1.00 97.81 109 ASN A C 1
ATOM 797 O O . ASN A 1 109 ? 0.416 -5.409 -1.754 1.00 97.81 109 ASN A O 1
ATOM 801 N N . PRO A 1 110 ? 0.229 -6.633 -3.634 1.00 97.69 110 PRO A N 1
ATOM 802 C CA . PRO A 1 110 ? 0.089 -7.874 -2.902 1.00 97.69 110 PRO A CA 1
ATOM 803 C C . PRO A 1 110 ? 1.421 -8.271 -2.261 1.00 97.69 110 PRO A C 1
ATOM 805 O O . PRO A 1 110 ? 2.505 -7.859 -2.694 1.00 97.69 110 PRO A O 1
ATOM 808 N N . ARG A 1 111 ? 1.349 -9.101 -1.226 1.00 95.94 111 ARG A N 1
ATOM 809 C CA . ARG A 1 111 ? 2.501 -9.729 -0.585 1.00 95.94 111 ARG A CA 1
ATOM 810 C C . ARG A 1 111 ? 3.402 -10.376 -1.635 1.00 95.94 111 ARG A C 1
ATOM 812 O O . ARG A 1 111 ? 2.938 -10.984 -2.593 1.00 95.94 111 ARG A O 1
ATOM 819 N N . GLY A 1 112 ? 4.708 -10.234 -1.446 1.00 95.69 112 GLY A N 1
ATOM 820 C CA . GLY A 1 112 ? 5.721 -10.726 -2.374 1.00 95.69 112 GLY A CA 1
ATOM 821 C C . GLY A 1 112 ? 5.978 -9.806 -3.570 1.00 95.69 112 GLY A C 1
ATOM 822 O O . GLY A 1 112 ? 7.009 -9.969 -4.218 1.00 95.69 112 GLY A O 1
ATOM 823 N N . SER A 1 113 ? 5.122 -8.811 -3.843 1.00 97.19 113 SER A N 1
ATOM 824 C CA . SER A 1 113 ? 5.448 -7.769 -4.825 1.00 97.19 113 SER A CA 1
ATOM 825 C C . SER A 1 113 ? 6.605 -6.889 -4.345 1.00 97.19 113 SER A C 1
ATOM 827 O O . SER A 1 113 ? 6.937 -6.822 -3.154 1.00 97.19 113 SER A O 1
ATOM 829 N N . VAL A 1 114 ? 7.240 -6.214 -5.298 1.00 94.25 114 VAL A N 1
ATOM 830 C CA . VAL A 1 114 ? 8.357 -5.303 -5.058 1.00 94.25 114 VAL A CA 1
ATOM 831 C C . VAL A 1 114 ? 7.893 -3.875 -5.305 1.00 94.25 114 VAL A C 1
ATOM 833 O O . VAL A 1 114 ? 7.364 -3.561 -6.368 1.00 94.25 114 VAL A O 1
ATOM 836 N N . ARG A 1 115 ? 8.141 -2.991 -4.337 1.00 91.75 115 ARG A N 1
ATOM 837 C CA . ARG A 1 115 ? 8.070 -1.541 -4.539 1.00 91.75 115 ARG A CA 1
ATOM 838 C C . ARG A 1 115 ? 9.469 -0.990 -4.716 1.00 91.75 115 ARG A C 1
ATOM 840 O O . ARG A 1 115 ? 10.381 -1.366 -3.982 1.00 91.75 115 ARG A O 1
ATOM 847 N N . SER A 1 116 ? 9.616 -0.056 -5.639 1.00 89.44 116 SER A N 1
ATOM 848 C CA . SER A 1 116 ? 10.861 0.660 -5.880 1.00 89.44 116 SER A CA 1
ATOM 849 C C . SER A 1 116 ? 10.601 2.141 -6.090 1.00 89.44 116 SER A C 1
ATOM 851 O O . SER A 1 116 ? 9.486 2.546 -6.415 1.00 89.44 116 SER A O 1
ATOM 853 N N . GLY A 1 117 ? 11.644 2.942 -5.932 1.00 88.25 117 GLY A N 1
ATOM 854 C CA . GLY A 1 117 ? 11.598 4.369 -6.203 1.00 88.25 117 GLY A CA 1
ATOM 855 C C . GLY A 1 117 ? 12.953 5.017 -5.983 1.00 88.25 117 GLY A C 1
ATOM 856 O O . GLY A 1 117 ? 13.963 4.335 -5.803 1.00 88.25 117 GLY A O 1
ATOM 857 N N . THR A 1 118 ? 12.955 6.343 -5.951 1.00 88.19 118 THR A N 1
ATOM 858 C CA . THR A 1 118 ? 14.154 7.151 -5.726 1.00 88.19 118 THR A CA 1
ATOM 859 C C . THR A 1 118 ? 13.920 8.055 -4.525 1.00 88.19 118 THR A C 1
ATOM 861 O O . THR A 1 118 ? 12.863 8.662 -4.384 1.00 88.19 118 THR A O 1
ATOM 864 N N . SER A 1 119 ? 14.885 8.087 -3.611 1.00 84.62 119 SER A N 1
ATOM 865 C CA . SER A 1 119 ? 14.844 8.936 -2.417 1.00 84.62 119 SER A CA 1
ATOM 866 C C . SER A 1 119 ? 15.100 10.405 -2.794 1.00 84.62 119 SER A C 1
ATOM 868 O O . SER A 1 119 ? 15.671 10.656 -3.856 1.00 84.62 119 SER A O 1
ATOM 870 N N . PRO A 1 120 ? 14.780 11.387 -1.926 1.00 85.44 120 PRO A N 1
ATOM 871 C CA . PRO A 1 120 ? 15.067 12.800 -2.205 1.00 85.44 120 PRO A CA 1
ATOM 872 C C . PRO A 1 120 ? 16.551 13.110 -2.469 1.00 85.44 120 PRO A C 1
ATOM 874 O O . PRO A 1 120 ? 16.866 14.081 -3.144 1.00 85.44 120 PRO A O 1
ATOM 877 N N . ASP A 1 121 ? 17.462 12.278 -1.957 1.00 88.62 121 ASP A N 1
ATOM 878 C CA . ASP A 1 121 ? 18.910 12.372 -2.189 1.00 88.62 121 ASP A CA 1
ATOM 879 C C . ASP A 1 121 ? 19.379 11.703 -3.501 1.00 88.62 121 ASP A C 1
ATOM 881 O O . ASP A 1 121 ? 20.578 11.606 -3.750 1.00 88.62 121 ASP A O 1
ATOM 885 N N . GLY A 1 122 ? 18.452 11.223 -4.337 1.00 91.88 122 GLY A N 1
ATOM 886 C CA . GLY A 1 122 ? 18.745 10.531 -5.595 1.00 91.88 122 GLY A CA 1
ATOM 887 C C . GLY A 1 122 ? 19.032 9.034 -5.445 1.00 91.88 122 GLY A C 1
ATOM 888 O O . GLY A 1 122 ? 19.243 8.347 -6.443 1.00 91.88 122 GLY A O 1
ATOM 889 N N . THR A 1 123 ? 19.015 8.485 -4.226 1.00 94.19 123 THR A N 1
ATOM 890 C CA . THR A 1 123 ? 19.299 7.062 -4.004 1.00 94.19 123 THR A CA 1
ATOM 891 C C . THR A 1 123 ? 18.107 6.193 -4.394 1.00 94.19 123 THR A C 1
ATOM 893 O O . THR A 1 123 ? 17.047 6.260 -3.759 1.00 94.19 123 THR A O 1
ATOM 896 N N . ALA A 1 124 ? 18.302 5.311 -5.376 1.00 93.81 124 ALA A N 1
ATOM 897 C CA . ALA A 1 124 ? 17.333 4.277 -5.719 1.00 93.81 124 ALA A CA 1
ATOM 898 C C . ALA A 1 124 ? 17.119 3.298 -4.550 1.00 93.81 124 ALA A C 1
ATOM 900 O O . ALA A 1 124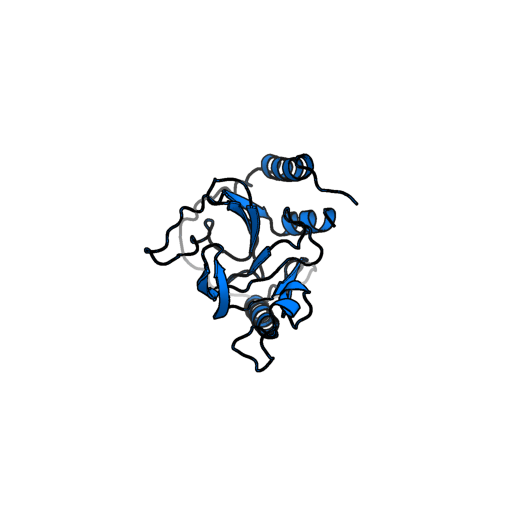 ? 18.055 2.908 -3.843 1.00 93.81 124 ALA A O 1
ATOM 901 N N . TRP A 1 125 ? 15.877 2.876 -4.352 1.00 92.94 125 TRP A N 1
ATOM 902 C CA . TRP A 1 125 ? 15.497 1.889 -3.353 1.00 92.94 125 TRP A CA 1
ATOM 903 C C . TRP A 1 125 ? 14.538 0.859 -3.944 1.00 92.94 125 TRP A C 1
ATOM 905 O O . TRP A 1 125 ? 13.808 1.129 -4.894 1.00 92.94 125 TRP A O 1
ATOM 915 N N . SER A 1 126 ? 14.556 -0.336 -3.359 1.00 93.81 126 SER A N 1
ATOM 916 C CA . SER A 1 126 ? 13.667 -1.444 -3.693 1.00 93.81 126 SER A CA 1
ATOM 917 C C . SER A 1 126 ? 13.366 -2.242 -2.424 1.00 93.81 126 SER A C 1
ATOM 919 O O . SER A 1 126 ? 14.242 -2.388 -1.564 1.00 93.81 126 SER A O 1
ATOM 921 N N . ASN A 1 127 ? 12.125 -2.694 -2.266 1.00 93.56 127 ASN A N 1
ATOM 922 C CA . ASN A 1 127 ? 11.668 -3.437 -1.101 1.00 93.56 127 ASN A CA 1
ATOM 923 C C . ASN A 1 127 ? 10.582 -4.451 -1.479 1.00 93.56 127 ASN A C 1
ATOM 925 O O . ASN A 1 127 ? 9.554 -4.082 -2.048 1.00 93.56 127 ASN A O 1
ATOM 929 N N . THR A 1 128 ? 10.792 -5.711 -1.105 1.00 95.12 128 THR A N 1
ATOM 930 C CA . THR A 1 128 ? 9.781 -6.767 -1.203 1.00 95.12 128 THR A CA 1
ATOM 931 C C . THR A 1 128 ? 8.809 -6.668 -0.031 1.00 95.12 128 THR A C 1
ATOM 933 O O . THR A 1 128 ? 9.210 -6.659 1.138 1.00 95.12 128 THR A O 1
ATOM 936 N N . LEU A 1 129 ? 7.513 -6.610 -0.328 1.00 94.25 129 LEU A N 1
ATOM 937 C CA . LEU A 1 129 ? 6.483 -6.547 0.700 1.00 94.25 129 LEU A CA 1
ATOM 938 C C . LEU A 1 129 ? 6.223 -7.909 1.340 1.00 94.25 129 LEU A C 1
ATOM 940 O O . LEU A 1 129 ? 6.073 -8.924 0.666 1.00 94.25 129 LEU A O 1
ATOM 944 N N . HIS A 1 130 ? 6.100 -7.902 2.665 1.00 93.50 130 HIS A N 1
ATOM 945 C CA . HIS A 1 130 ? 5.791 -9.090 3.466 1.00 93.50 130 HIS A CA 1
ATOM 946 C C . HIS A 1 130 ? 4.303 -9.202 3.820 1.00 93.50 130 HIS A C 1
ATOM 948 O O . HIS A 1 130 ? 3.896 -10.206 4.390 1.00 93.50 130 HIS A O 1
ATOM 954 N N . SER A 1 131 ? 3.509 -8.194 3.463 1.00 94.94 131 SER A N 1
ATOM 955 C CA . SER A 1 131 ? 2.070 -8.085 3.709 1.00 94.94 131 SER A CA 1
ATOM 956 C C . SER A 1 131 ? 1.416 -7.466 2.478 1.00 94.94 131 SER A C 1
ATOM 958 O O . SER A 1 131 ? 2.104 -6.782 1.717 1.00 94.94 131 SER A O 1
ATOM 960 N N . HIS A 1 132 ? 0.109 -7.659 2.294 1.00 97.44 132 HIS A N 1
ATOM 961 C CA . HIS A 1 132 ? -0.614 -6.893 1.276 1.00 97.44 132 HIS A CA 1
ATOM 962 C C . HIS A 1 132 ? -0.689 -5.434 1.705 1.00 97.44 132 HIS A C 1
ATOM 964 O O . HIS A 1 132 ? -0.825 -5.144 2.895 1.00 97.44 132 HIS A O 1
ATOM 970 N N . TYR A 1 133 ? -0.602 -4.528 0.744 1.00 97.06 133 TYR A N 1
ATOM 971 C CA . TYR A 1 133 ? -0.633 -3.093 0.971 1.00 97.06 133 TYR A CA 1
ATOM 972 C C . TYR A 1 133 ? -1.577 -2.407 -0.012 1.00 97.06 133 TYR A C 1
ATOM 974 O O . TYR A 1 133 ? -1.676 -2.794 -1.179 1.00 97.06 133 TYR A O 1
ATOM 982 N N . GLY A 1 134 ? -2.250 -1.376 0.476 1.00 96.62 134 GLY A N 1
ATOM 983 C CA . GLY A 1 134 ? -3.104 -0.498 -0.306 1.00 96.62 134 GLY A CA 1
ATOM 984 C C . GLY A 1 134 ? -3.817 0.470 0.624 1.00 96.62 134 GLY A C 1
ATOM 985 O O . GLY A 1 134 ? -3.206 0.951 1.575 1.00 96.62 134 GLY A O 1
ATOM 986 N N . TYR A 1 135 ? -5.102 0.729 0.396 1.00 96.06 135 TYR A N 1
ATOM 987 C CA . TYR A 1 135 ? -5.812 1.800 1.095 1.00 96.06 135 TYR A CA 1
ATOM 988 C C . TYR A 1 135 ? -7.291 1.496 1.358 1.00 96.06 135 TYR A C 1
ATOM 990 O O . TYR A 1 135 ? -7.934 0.710 0.654 1.00 96.06 135 TYR A O 1
ATOM 998 N N . LEU A 1 136 ? -7.842 2.160 2.378 1.00 94.81 136 LEU A N 1
ATOM 999 C CA . LEU A 1 136 ? -9.270 2.144 2.703 1.00 94.81 136 LEU A CA 1
ATOM 1000 C C . LEU A 1 136 ? -10.038 3.093 1.793 1.00 94.81 136 LEU A C 1
ATOM 1002 O O . LEU A 1 136 ? -9.854 4.309 1.846 1.00 94.81 136 LEU A O 1
ATOM 1006 N N . VAL A 1 137 ? -10.937 2.540 0.990 1.00 93.50 137 VAL A N 1
ATOM 1007 C CA . VAL A 1 137 ? -11.710 3.304 0.011 1.00 93.50 137 VAL A CA 1
ATOM 1008 C C . VAL A 1 137 ? -12.666 4.270 0.715 1.00 93.50 137 VAL A C 1
ATOM 1010 O O . VAL A 1 137 ? -13.374 3.894 1.650 1.00 93.50 137 VAL A O 1
ATOM 1013 N N . GLY A 1 138 ? -12.713 5.513 0.229 1.00 89.19 138 GLY A N 1
ATOM 1014 C CA . GLY A 1 138 ? -13.651 6.532 0.710 1.00 89.19 138 GLY A CA 1
ATOM 1015 C C . GLY A 1 138 ? -13.231 7.177 2.027 1.00 89.19 138 GLY A C 1
ATOM 1016 O O . GLY A 1 138 ? -14.046 7.826 2.678 1.00 89.19 138 GLY A O 1
ATOM 1017 N N . THR A 1 139 ? -11.974 7.000 2.429 1.00 89.75 139 THR A N 1
ATOM 1018 C CA . THR A 1 139 ? -11.415 7.675 3.599 1.00 89.75 139 THR A CA 1
ATOM 1019 C C . THR A 1 139 ? -10.625 8.903 3.176 1.00 89.75 139 THR A C 1
ATOM 1021 O O . THR A 1 139 ? -10.208 9.032 2.028 1.00 89.75 139 THR A O 1
ATOM 1024 N N . LYS A 1 140 ? -10.422 9.822 4.121 1.00 87.12 140 LYS A N 1
ATOM 1025 C CA . LYS A 1 140 ? -9.533 10.962 3.934 1.00 87.12 140 LYS A CA 1
ATOM 1026 C C . LYS A 1 140 ? -8.550 11.053 5.093 1.00 87.12 140 LYS A C 1
ATOM 1028 O O . LYS A 1 140 ? -8.940 11.380 6.216 1.00 87.12 140 LYS A O 1
ATOM 1033 N N . ALA A 1 141 ? -7.297 10.728 4.815 1.00 83.94 141 ALA A N 1
ATOM 1034 C CA . ALA A 1 141 ? -6.178 10.831 5.731 1.00 83.94 141 ALA A CA 1
ATOM 1035 C C . ALA A 1 141 ? -5.681 12.285 5.842 1.00 83.94 141 ALA A C 1
ATOM 1037 O O . ALA A 1 141 ? -6.257 13.224 5.283 1.00 83.94 141 ALA A O 1
ATOM 1038 N N . ALA A 1 142 ? -4.652 12.486 6.666 1.00 80.44 142 ALA A N 1
ATOM 1039 C CA . ALA A 1 142 ? -4.142 13.811 7.011 1.00 80.44 142 ALA A CA 1
ATOM 1040 C C . ALA A 1 142 ? -3.447 14.524 5.835 1.00 80.44 142 ALA A C 1
ATOM 1042 O O . ALA A 1 142 ? -3.480 15.753 5.770 1.00 80.44 142 ALA A O 1
ATOM 1043 N N . ASP A 1 143 ? -2.867 13.754 4.918 1.00 77.25 143 ASP A N 1
ATOM 1044 C CA . ASP A 1 143 ? -2.266 14.192 3.650 1.00 77.25 143 ASP A CA 1
ATOM 1045 C C . ASP A 1 143 ? -3.314 14.560 2.583 1.00 77.25 143 ASP A C 1
ATOM 1047 O O . ASP A 1 143 ? -3.036 15.344 1.679 1.00 77.25 143 ASP A O 1
ATOM 1051 N N . GLY A 1 144 ? -4.552 14.088 2.744 1.00 83.81 144 GLY A N 1
ATOM 1052 C CA . GLY A 1 144 ? -5.667 14.339 1.841 1.00 83.81 144 GLY A CA 1
ATOM 1053 C C . GLY A 1 144 ? -6.040 13.155 0.950 1.00 83.81 144 GLY A C 1
ATOM 1054 O O . GLY A 1 144 ? -7.089 13.256 0.303 1.00 83.81 144 GLY A O 1
ATOM 1055 N N . ASP A 1 145 ? -5.263 12.072 0.986 1.00 88.12 145 ASP A N 1
ATOM 1056 C CA . ASP A 1 145 ? -5.488 10.827 0.250 1.00 88.12 145 ASP A CA 1
ATOM 1057 C C . ASP A 1 145 ? -6.267 9.805 1.096 1.00 88.12 145 ASP A C 1
ATOM 1059 O O . ASP A 1 145 ? -6.762 10.115 2.184 1.00 88.12 145 ASP A O 1
ATOM 1063 N N . ASN A 1 146 ? -6.451 8.583 0.588 1.00 92.31 146 ASN A N 1
ATOM 1064 C CA . ASN A 1 146 ? -7.059 7.504 1.367 1.00 92.31 146 ASN A CA 1
ATOM 1065 C C . ASN A 1 146 ? -6.103 7.028 2.474 1.00 92.31 146 ASN A C 1
ATOM 1067 O O . ASN A 1 146 ? -4.887 7.080 2.335 1.00 92.31 146 ASN A O 1
ATOM 1071 N N . LEU A 1 147 ? -6.654 6.502 3.567 1.00 93.62 147 LEU A N 1
ATOM 1072 C CA . LEU A 1 147 ? -5.865 5.922 4.647 1.00 93.62 147 LEU A CA 1
ATOM 1073 C C . LEU A 1 147 ? -5.180 4.629 4.195 1.00 93.62 147 LEU A C 1
ATOM 1075 O O . LEU A 1 147 ? -5.846 3.634 3.896 1.00 93.62 147 LEU A O 1
ATOM 1079 N N . ASP A 1 148 ? -3.853 4.645 4.240 1.00 94.56 148 ASP A N 1
ATOM 1080 C CA . ASP A 1 148 ? -2.988 3.506 3.957 1.00 94.56 148 ASP A CA 1
ATOM 1081 C C . ASP A 1 148 ? -3.200 2.333 4.917 1.00 94.56 148 ASP A C 1
ATOM 1083 O O . ASP A 1 148 ? -3.279 2.505 6.140 1.00 94.56 148 ASP A O 1
ATOM 1087 N N . VAL A 1 149 ? -3.202 1.116 4.370 1.00 95.25 149 VAL A N 1
ATOM 1088 C CA . VAL A 1 149 ? -3.424 -0.130 5.108 1.00 95.25 149 VAL A CA 1
ATOM 1089 C C . VAL A 1 149 ? -2.449 -1.228 4.706 1.00 95.25 149 VAL A C 1
ATOM 1091 O O . VAL A 1 149 ? -2.202 -1.479 3.529 1.00 95.25 149 VAL A O 1
ATOM 1094 N N . TYR A 1 150 ? -1.970 -1.954 5.715 1.00 95.56 150 TYR A N 1
ATOM 1095 C CA . TYR A 1 150 ? -1.361 -3.269 5.566 1.00 95.56 150 TYR A CA 1
ATOM 1096 C C . TYR A 1 150 ? -2.320 -4.360 6.049 1.00 95.56 150 TYR A C 1
ATOM 1098 O O . TYR A 1 150 ? -2.781 -4.318 7.194 1.00 95.56 150 TYR A O 1
ATOM 1106 N N . LEU A 1 151 ? -2.558 -5.366 5.205 1.00 94.12 151 LEU A N 1
ATOM 1107 C CA . LEU A 1 151 ? -3.255 -6.596 5.586 1.00 94.12 151 LEU A CA 1
ATOM 1108 C C . LEU A 1 151 ? -2.224 -7.694 5.835 1.00 94.12 151 LEU A C 1
ATOM 1110 O O . LEU A 1 151 ? -1.497 -8.110 4.925 1.00 94.12 151 LEU A O 1
ATOM 1114 N N . THR A 1 152 ? -2.134 -8.134 7.084 1.00 91.25 152 THR A N 1
ATOM 1115 C CA . THR A 1 152 ? -1.256 -9.230 7.496 1.00 91.25 152 THR A CA 1
ATOM 1116 C C . THR A 1 152 ? -2.033 -10.538 7.593 1.00 91.25 152 THR A C 1
ATOM 1118 O O . THR A 1 152 ? -3.243 -10.579 7.392 1.00 91.25 152 THR A O 1
ATOM 1121 N N . ASP A 1 153 ? -1.341 -11.624 7.928 1.00 87.50 153 ASP A N 1
ATOM 1122 C CA . ASP A 1 153 ? -1.982 -12.877 8.337 1.00 87.50 153 ASP A CA 1
ATOM 1123 C C . ASP A 1 153 ? -2.981 -12.594 9.472 1.00 87.50 153 ASP A C 1
ATOM 1125 O O . ASP A 1 153 ? -2.641 -11.824 10.373 1.00 87.50 153 ASP A O 1
ATOM 1129 N N . GLY A 1 154 ? -4.182 -13.184 9.421 1.00 86.81 154 GLY A N 1
ATOM 1130 C CA . GLY A 1 154 ? -5.247 -12.970 10.409 1.00 86.81 154 GLY A CA 1
ATOM 1131 C C . GLY A 1 154 ? -6.084 -11.707 10.185 1.00 86.81 154 GLY A C 1
ATOM 1132 O O . GLY A 1 154 ? -6.829 -11.298 11.072 1.00 86.81 154 GLY A O 1
ATOM 1133 N N . ALA A 1 155 ? -5.944 -11.028 9.041 1.00 89.25 155 ALA A N 1
ATOM 1134 C CA . ALA A 1 155 ? -6.729 -9.831 8.741 1.00 89.25 155 ALA A CA 1
ATOM 1135 C C . ALA A 1 155 ? -8.234 -10.121 8.600 1.00 89.25 155 ALA A C 1
ATOM 1137 O O . ALA A 1 155 ? -9.048 -9.236 8.872 1.00 89.25 155 ALA A O 1
ATOM 1138 N N . GLU A 1 156 ? -8.594 -11.341 8.199 1.00 88.25 156 GLU A N 1
ATOM 1139 C CA . GLU A 1 156 ? -9.963 -11.797 7.964 1.00 88.25 156 GLU A CA 1
ATOM 1140 C C . GLU A 1 156 ? -10.894 -11.583 9.169 1.00 88.25 156 GLU A C 1
ATOM 1142 O O . GLU A 1 156 ? -12.029 -11.137 8.996 1.00 88.25 156 GLU A O 1
ATOM 1147 N N . ASP A 1 157 ? -10.391 -11.807 10.383 1.00 85.38 157 ASP A N 1
ATOM 1148 C CA . ASP A 1 157 ? -11.144 -11.770 11.639 1.00 85.38 157 ASP A CA 1
ATOM 1149 C C . ASP A 1 157 ? -10.478 -10.900 12.718 1.00 85.38 157 ASP A C 1
ATOM 1151 O O . ASP A 1 157 ? -10.827 -10.977 13.895 1.00 85.38 157 ASP A O 1
ATOM 1155 N N . ALA A 1 158 ? -9.535 -10.039 12.323 1.00 84.69 158 ALA A N 1
ATOM 1156 C CA . ALA A 1 158 ? -8.780 -9.197 13.243 1.00 84.69 158 ALA A CA 1
ATOM 1157 C C . ALA A 1 158 ? -9.709 -8.376 14.166 1.00 84.69 158 ALA A C 1
ATOM 1159 O O . ALA A 1 158 ? -10.383 -7.463 13.676 1.00 84.69 158 ALA A O 1
ATOM 1160 N N . PRO A 1 159 ? -9.706 -8.605 15.494 1.00 80.50 159 PRO A N 1
ATOM 1161 C CA . PRO A 1 159 ? -10.557 -7.851 16.420 1.00 80.50 159 PRO A CA 1
ATOM 1162 C C . PRO A 1 159 ? -10.070 -6.407 16.605 1.00 80.50 159 PRO A C 1
ATOM 1164 O O . PRO A 1 159 ? -10.807 -5.531 17.067 1.00 80.50 159 PRO A O 1
ATOM 1167 N N . MET A 1 160 ? -8.807 -6.160 16.254 1.00 81.88 160 MET A N 1
ATOM 1168 C CA . MET A 1 160 ? -8.091 -4.917 16.489 1.00 81.88 160 MET A CA 1
ATOM 1169 C C . MET A 1 160 ? -7.420 -4.426 15.210 1.00 81.88 160 MET A C 1
ATOM 1171 O O . MET A 1 160 ? -6.878 -5.204 14.422 1.00 81.88 160 MET A O 1
ATOM 1175 N N . VAL A 1 161 ? -7.411 -3.107 15.057 1.00 86.19 161 VAL A N 1
ATOM 1176 C CA . VAL A 1 161 ? -6.624 -2.375 14.069 1.00 86.19 161 VAL A CA 1
ATOM 1177 C C . VAL A 1 161 ? -5.581 -1.556 14.811 1.00 86.19 161 VAL A C 1
ATOM 1179 O O . VAL A 1 161 ? -5.869 -0.894 15.812 1.00 86.19 161 VAL A O 1
ATOM 1182 N N . TRP A 1 162 ? -4.360 -1.595 14.296 1.00 86.44 162 TRP A N 1
ATOM 1183 C CA . TRP A 1 162 ? -3.240 -0.835 14.823 1.00 86.44 162 TRP A CA 1
ATOM 1184 C C . TRP A 1 162 ? -2.955 0.346 13.915 1.00 86.44 162 TRP A C 1
ATOM 1186 O O . TRP A 1 162 ? -2.707 0.156 12.730 1.00 86.44 162 TRP A O 1
ATOM 1196 N N . VAL A 1 163 ? -2.937 1.556 14.460 1.00 87.75 163 VAL A N 1
ATOM 1197 C CA . VAL A 1 163 ? -2.571 2.756 13.702 1.00 87.75 163 VAL A CA 1
ATOM 1198 C C . VAL A 1 163 ? -1.161 3.184 14.080 1.00 87.75 163 VAL A C 1
ATOM 1200 O O . VAL A 1 163 ? -0.829 3.322 15.260 1.00 87.75 163 VAL A O 1
ATOM 1203 N N . ILE A 1 164 ? -0.332 3.372 13.061 1.00 86.19 164 ILE A N 1
ATOM 1204 C CA . ILE A 1 164 ? 1.028 3.882 13.145 1.00 86.19 164 ILE A CA 1
ATOM 1205 C C . ILE A 1 164 ? 1.013 5.343 12.715 1.00 86.19 164 ILE A C 1
ATOM 1207 O O . ILE A 1 164 ? 0.691 5.647 11.569 1.00 86.19 164 ILE A O 1
ATOM 1211 N N . ASP A 1 165 ? 1.430 6.228 13.618 1.00 89.25 165 ASP A N 1
ATOM 1212 C CA . ASP A 1 165 ? 1.760 7.611 13.274 1.00 89.25 165 ASP A CA 1
ATOM 1213 C C . ASP A 1 165 ? 3.187 7.633 12.710 1.00 89.25 165 ASP A C 1
ATOM 1215 O O . ASP A 1 165 ? 4.160 7.511 13.467 1.00 89.25 165 ASP A O 1
ATOM 1219 N N . GLN A 1 166 ? 3.317 7.739 11.388 1.00 84.81 166 GLN A N 1
ATOM 1220 C CA . GLN A 1 166 ? 4.605 7.933 10.733 1.00 84.81 166 GLN A CA 1
ATOM 1221 C C . GLN A 1 166 ? 5.109 9.348 11.015 1.00 84.81 166 GLN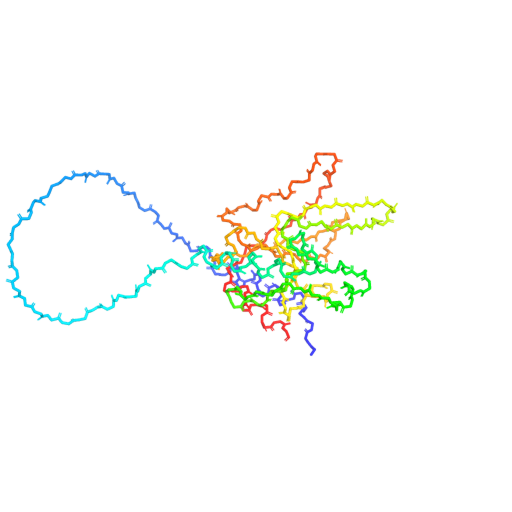 A C 1
ATOM 1223 O O . GLN A 1 166 ? 4.339 10.310 11.079 1.00 84.81 166 GLN A O 1
ATOM 1228 N N . LYS A 1 167 ? 6.423 9.466 11.215 1.00 88.12 167 LYS A N 1
ATOM 1229 C CA . LYS A 1 167 ? 7.074 10.749 11.458 1.00 88.12 167 LYS A CA 1
ATOM 1230 C C . LYS A 1 167 ? 8.180 11.002 10.450 1.00 88.12 167 LYS A C 1
ATOM 1232 O O . LYS A 1 167 ? 8.901 10.086 10.042 1.00 88.12 167 LYS A O 1
ATOM 1237 N N . ASN A 1 168 ? 8.356 12.276 10.141 1.00 85.25 168 ASN A N 1
ATOM 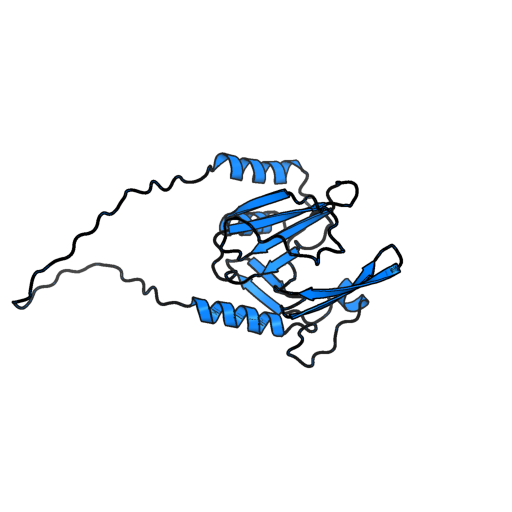1238 C CA . ASN A 1 168 ? 9.498 12.786 9.409 1.00 85.25 168 ASN A CA 1
ATOM 1239 C C . ASN A 1 168 ? 10.789 12.651 10.228 1.00 85.25 168 ASN A C 1
ATOM 1241 O O . ASN A 1 168 ? 10.785 12.359 11.427 1.00 85.25 168 ASN A O 1
ATOM 1245 N N . THR A 1 169 ? 11.928 12.890 9.573 1.00 84.38 169 THR A N 1
ATOM 1246 C CA . THR A 1 169 ? 13.246 12.808 10.232 1.00 84.38 169 THR A CA 1
ATOM 1247 C C . THR A 1 169 ? 13.393 13.840 11.360 1.00 84.38 169 THR A C 1
ATOM 1249 O O . THR A 1 169 ? 14.093 13.577 12.333 1.00 84.38 169 THR A O 1
ATOM 1252 N N . ASP A 1 170 ? 12.702 14.978 11.260 1.00 86.00 170 ASP A N 1
ATOM 1253 C CA . ASP A 1 170 ? 12.652 16.032 12.282 1.00 86.00 170 ASP A CA 1
ATOM 1254 C C . ASP A 1 170 ? 11.659 15.739 13.429 1.00 86.00 170 ASP A C 1
ATOM 1256 O O . ASP A 1 170 ? 11.551 16.517 14.374 1.00 86.00 170 ASP A O 1
ATOM 1260 N N . GLY A 1 171 ? 10.941 14.611 13.370 1.00 87.81 171 GLY A N 1
ATOM 1261 C CA . GLY A 1 171 ? 9.947 14.207 14.362 1.00 87.81 171 GLY A CA 1
ATOM 1262 C C . GLY A 1 171 ? 8.564 14.836 14.180 1.00 87.81 171 GLY A C 1
ATOM 1263 O O . GLY A 1 171 ? 7.673 14.543 14.986 1.00 87.81 171 GLY A O 1
ATOM 1264 N N . SER A 1 172 ? 8.355 15.656 13.146 1.00 87.19 172 SER A N 1
ATOM 1265 C CA . SER A 1 172 ? 7.020 16.119 12.768 1.00 87.19 172 SER A CA 1
ATOM 1266 C C . SER A 1 172 ? 6.161 14.953 12.268 1.00 87.19 172 SER A C 1
ATOM 1268 O O . SER A 1 172 ? 6.671 13.937 11.791 1.00 87.19 172 SER A O 1
ATOM 1270 N N . PHE A 1 173 ? 4.845 15.072 12.447 1.00 87.94 173 PHE A N 1
ATOM 1271 C CA . PHE A 1 173 ? 3.889 14.097 11.930 1.00 87.94 173 PHE A CA 1
ATOM 1272 C C . PHE A 1 173 ? 3.882 14.137 10.399 1.00 87.94 173 PHE A C 1
ATOM 1274 O O . PHE A 1 173 ? 3.890 15.222 9.823 1.00 87.94 173 PHE A O 1
ATOM 1281 N N . ASP A 1 174 ? 3.859 12.960 9.785 1.00 85.88 174 ASP A N 1
ATOM 1282 C CA . ASP A 1 174 ? 3.808 12.788 8.335 1.00 85.88 174 ASP A CA 1
ATOM 1283 C C . ASP A 1 174 ? 2.427 12.251 7.932 1.00 85.88 174 ASP A C 1
ATOM 1285 O O . ASP A 1 174 ? 1.564 13.002 7.485 1.00 85.88 174 ASP A O 1
ATOM 1289 N N . GLU A 1 175 ? 2.164 10.978 8.232 1.00 86.25 175 GLU A N 1
ATOM 1290 C CA . GLU A 1 175 ? 0.935 10.290 7.836 1.00 86.25 175 GLU A CA 1
ATOM 1291 C C . GLU A 1 175 ? 0.531 9.188 8.830 1.00 86.25 175 GLU A C 1
ATOM 1293 O O . GLU A 1 175 ? 1.305 8.770 9.699 1.00 86.25 175 GLU A O 1
ATOM 1298 N N . HIS A 1 176 ? -0.702 8.697 8.694 1.00 89.25 176 HIS A N 1
ATOM 1299 C CA . HIS A 1 176 ? -1.190 7.531 9.428 1.00 89.25 176 HIS A CA 1
ATOM 1300 C C . HIS A 1 176 ? -1.152 6.291 8.535 1.00 89.25 176 HIS A C 1
ATOM 1302 O O . HIS A 1 176 ? -1.558 6.353 7.380 1.00 89.25 176 HIS A O 1
ATOM 1308 N N . LYS A 1 177 ? -0.763 5.140 9.094 1.00 91.69 177 LYS A N 1
ATOM 1309 C CA . LYS A 1 177 ? -0.901 3.832 8.432 1.00 91.69 177 LYS A CA 1
ATOM 1310 C C . LYS A 1 177 ? -1.599 2.839 9.347 1.00 91.69 177 LYS A C 1
ATOM 1312 O O . LYS A 1 177 ? -1.224 2.721 10.512 1.00 91.69 177 LYS A O 1
ATOM 1317 N N . ALA A 1 178 ? -2.583 2.108 8.839 1.00 92.00 178 ALA A N 1
ATOM 1318 C CA . ALA A 1 178 ? -3.286 1.078 9.594 1.00 92.00 178 ALA A CA 1
ATOM 1319 C C . ALA A 1 178 ? -2.718 -0.320 9.306 1.00 92.00 178 ALA A C 1
ATOM 1321 O O . ALA A 1 178 ? -2.324 -0.641 8.189 1.00 92.00 178 ALA A O 1
ATOM 1322 N N . LEU A 1 179 ? -2.661 -1.168 10.327 1.00 92.31 179 LEU A N 1
ATOM 1323 C CA . LEU A 1 179 ? -2.288 -2.573 10.227 1.00 92.31 179 LEU A CA 1
ATOM 1324 C C . LEU A 1 179 ? -3.456 -3.406 10.749 1.00 92.31 179 LEU A C 1
ATOM 1326 O O . LEU A 1 179 ? -3.886 -3.232 11.893 1.00 92.31 179 LEU A O 1
ATOM 1330 N N . ILE A 1 180 ? -3.936 -4.321 9.913 1.00 90.81 180 ILE A N 1
ATOM 1331 C CA . ILE A 1 180 ? -5.046 -5.228 10.209 1.00 90.81 180 ILE A CA 1
ATOM 1332 C C . ILE A 1 180 ? -4.505 -6.657 10.175 1.00 90.81 180 ILE A C 1
ATOM 1334 O O . ILE A 1 180 ? -3.836 -7.033 9.213 1.00 90.81 180 ILE A O 1
ATOM 1338 N N . GLY A 1 181 ? -4.773 -7.433 11.228 1.00 84.81 181 GLY A N 1
ATOM 1339 C CA . GLY A 1 181 ? -4.366 -8.840 11.328 1.00 84.81 181 GLY A CA 1
ATOM 1340 C C . GLY A 1 181 ? -3.293 -9.224 12.356 1.00 84.81 181 GLY A C 1
ATOM 1341 O O . GLY A 1 181 ? -3.295 -10.387 12.746 1.00 84.81 181 GLY A O 1
ATOM 1342 N N . PRO A 1 182 ? -2.402 -8.350 12.878 1.00 70.38 182 PRO A N 1
ATOM 1343 C CA . PRO A 1 182 ? -1.410 -8.807 13.850 1.00 70.38 182 PRO A CA 1
ATOM 1344 C C . PRO A 1 182 ? -2.076 -9.426 15.093 1.00 70.38 182 PRO A C 1
ATOM 1346 O O . PRO A 1 182 ? -2.655 -8.714 15.909 1.00 70.38 182 PRO A O 1
ATOM 1349 N N . LEU A 1 183 ? -1.960 -10.754 15.237 1.00 54.22 183 LEU A N 1
ATOM 1350 C CA . LEU A 1 183 ? -2.548 -11.538 16.335 1.00 54.22 183 LEU A CA 1
ATOM 1351 C C . LEU A 1 183 ? -1.878 -11.277 17.694 1.00 54.22 183 LEU A C 1
ATOM 1353 O O . LEU A 1 183 ? -2.423 -11.619 18.738 1.00 54.22 183 LEU A O 1
ATOM 1357 N N . ALA A 1 184 ? -0.686 -10.677 17.699 1.00 50.47 184 ALA A N 1
ATOM 1358 C CA . ALA A 1 184 ? 0.023 -10.325 18.919 1.00 50.47 184 ALA A CA 1
ATOM 1359 C C . ALA A 1 184 ? -0.251 -8.867 19.309 1.00 50.47 184 ALA A C 1
ATOM 1361 O O . ALA A 1 184 ? -0.168 -7.967 18.473 1.00 50.47 184 ALA A O 1
ATOM 1362 N N . THR A 1 185 ? -0.422 -8.627 20.611 1.00 45.84 185 THR A N 1
ATOM 1363 C CA . THR A 1 185 ? -0.535 -7.316 21.288 1.00 45.84 185 THR A CA 1
ATOM 1364 C C . THR A 1 185 ? 0.665 -6.374 21.086 1.00 45.84 185 THR A C 1
ATOM 1366 O O . THR A 1 185 ? 0.763 -5.324 21.716 1.00 45.84 185 THR A O 1
ATOM 1369 N N . ARG A 1 186 ? 1.605 -6.717 20.198 1.00 40.03 186 ARG A N 1
ATOM 1370 C CA . ARG A 1 186 ? 2.644 -5.822 19.694 1.00 40.03 186 ARG A CA 1
ATOM 1371 C C . ARG A 1 186 ? 2.887 -6.091 18.207 1.00 40.03 186 ARG A C 1
ATOM 1373 O O . ARG A 1 186 ? 3.271 -7.212 17.866 1.00 40.03 186 ARG A O 1
ATOM 1380 N N . PRO A 1 187 ? 2.788 -5.081 17.323 1.00 43.28 187 PRO A N 1
ATOM 1381 C CA . PRO A 1 187 ? 3.257 -5.219 15.956 1.00 43.28 187 PRO A CA 1
ATOM 1382 C C . PRO A 1 187 ? 4.746 -5.557 16.006 1.00 43.28 187 PRO A C 1
ATOM 1384 O O . PRO A 1 187 ? 5.549 -4.837 16.613 1.00 43.28 187 PRO A O 1
ATOM 1387 N N . ARG A 1 188 ? 5.137 -6.668 15.372 1.00 41.19 188 ARG A N 1
ATOM 1388 C CA . ARG A 1 188 ? 6.550 -6.912 15.085 1.00 41.19 188 ARG A CA 1
ATOM 1389 C C . ARG A 1 188 ? 7.036 -5.705 14.296 1.00 41.19 188 ARG A C 1
ATOM 1391 O O . ARG A 1 188 ? 6.557 -5.446 13.196 1.00 41.19 188 ARG A O 1
ATOM 1398 N N . ARG A 1 189 ? 7.959 -4.947 14.893 1.00 41.25 189 ARG A N 1
ATOM 1399 C CA . ARG A 1 189 ? 8.672 -3.850 14.236 1.00 41.25 189 ARG A CA 1
ATOM 1400 C C . ARG A 1 189 ? 9.081 -4.362 12.857 1.00 41.25 189 ARG A C 1
ATOM 1402 O O . ARG A 1 189 ? 9.782 -5.369 12.793 1.00 41.25 189 ARG A O 1
ATOM 1409 N N . VAL A 1 190 ? 8.607 -3.722 11.787 1.00 41.97 190 VAL A N 1
ATOM 1410 C CA . VAL A 1 190 ? 8.992 -4.077 10.415 1.00 41.97 190 VAL A CA 1
ATOM 1411 C C . VAL A 1 190 ? 10.520 -4.017 10.368 1.00 41.97 190 VAL A C 1
ATOM 1413 O O . VAL A 1 190 ? 11.120 -2.944 10.478 1.00 41.97 190 VAL A O 1
ATOM 1416 N N . SER A 1 191 ? 11.165 -5.184 10.364 1.00 29.62 191 SER A N 1
ATOM 1417 C CA . SER A 1 191 ? 12.612 -5.288 10.525 1.00 29.62 191 SER A CA 1
ATOM 1418 C C . SER A 1 191 ? 13.283 -4.844 9.234 1.00 29.62 191 SER A C 1
ATOM 1420 O O . SER A 1 191 ? 13.349 -5.596 8.269 1.00 29.62 191 SER A O 1
ATOM 1422 N N . ARG A 1 192 ? 13.817 -3.618 9.218 1.00 39.19 192 ARG A N 1
ATOM 1423 C CA . ARG A 1 192 ? 14.854 -3.229 8.251 1.00 39.19 192 ARG A CA 1
ATOM 1424 C C . ARG A 1 192 ? 16.180 -3.910 8.626 1.00 39.19 192 ARG A C 1
ATOM 1426 O O . ARG A 1 192 ? 16.505 -3.953 9.819 1.00 39.19 192 ARG A O 1
ATOM 1433 N N . PRO A 1 193 ? 16.981 -4.369 7.645 1.00 28.14 193 PRO A N 1
ATOM 1434 C CA . PRO A 1 193 ? 18.354 -4.812 7.873 1.00 28.14 193 PRO A CA 1
ATOM 1435 C C . PRO A 1 193 ? 19.159 -3.764 8.656 1.00 28.14 193 PRO A C 1
ATOM 1437 O O . PRO A 1 193 ? 18.988 -2.555 8.464 1.00 28.14 193 PRO A O 1
ATOM 1440 N N . ALA A 1 194 ? 20.037 -4.229 9.549 1.00 33.28 194 ALA A N 1
ATOM 1441 C CA . ALA A 1 194 ? 20.704 -3.425 10.578 1.00 33.28 194 ALA A CA 1
ATOM 1442 C C . ALA A 1 194 ? 21.460 -2.183 10.054 1.00 33.28 194 ALA A C 1
ATOM 1444 O O . ALA A 1 194 ? 21.542 -1.190 10.770 1.00 33.28 194 ALA A O 1
ATOM 1445 N N . ALA A 1 195 ? 21.909 -2.184 8.794 1.00 33.66 195 ALA A N 1
ATOM 1446 C CA . ALA A 1 195 ? 22.636 -1.074 8.169 1.00 33.66 195 ALA A CA 1
ATOM 1447 C C . ALA A 1 195 ? 21.778 0.170 7.852 1.00 33.66 195 ALA A C 1
ATOM 1449 O O . ALA A 1 195 ? 22.295 1.184 7.395 1.00 33.66 195 ALA A O 1
ATOM 1450 N N . ARG A 1 196 ? 20.454 0.110 8.052 1.00 46.56 196 ARG A N 1
ATOM 1451 C CA . ARG A 1 196 ? 19.524 1.186 7.673 1.00 46.56 196 ARG A CA 1
ATOM 1452 C C . ARG A 1 196 ? 18.490 1.497 8.757 1.00 46.56 196 ARG A C 1
ATOM 1454 O O . ARG A 1 196 ? 17.357 1.880 8.438 1.00 46.56 196 ARG A O 1
ATOM 1461 N N . ARG A 1 197 ? 18.850 1.323 10.032 1.00 38.03 197 ARG A N 1
ATOM 1462 C CA . ARG A 1 197 ? 18.013 1.728 11.172 1.00 38.03 197 ARG A CA 1
ATOM 1463 C C . ARG A 1 197 ? 17.983 3.257 11.280 1.00 38.03 197 ARG A C 1
ATOM 1465 O O . ARG A 1 197 ? 18.734 3.841 12.048 1.00 38.03 197 ARG A O 1
ATOM 1472 N N . ARG A 1 198 ? 17.090 3.914 10.530 1.00 44.28 198 ARG A N 1
ATOM 1473 C CA . ARG A 1 198 ? 16.611 5.247 10.925 1.00 44.28 198 ARG A CA 1
ATOM 1474 C C . ARG A 1 198 ? 15.659 5.046 12.111 1.00 44.28 198 ARG A C 1
ATOM 1476 O O . ARG A 1 198 ? 14.787 4.175 12.014 1.00 44.28 198 ARG A O 1
ATOM 1483 N N . PRO A 1 199 ? 15.809 5.768 13.231 1.00 33.78 199 PRO A N 1
ATOM 1484 C CA . PRO A 1 199 ? 14.869 5.683 14.337 1.00 33.78 199 PRO A CA 1
ATOM 1485 C C . PRO A 1 199 ? 13.563 6.376 13.925 1.00 33.78 199 PRO A C 1
ATOM 1487 O O . PRO A 1 199 ? 13.329 7.531 14.246 1.00 33.78 199 PRO A O 1
ATOM 1490 N N . GLN A 1 200 ? 12.709 5.672 13.184 1.00 40.78 200 GLN A N 1
ATOM 1491 C CA . GLN A 1 200 ? 11.308 6.053 13.022 1.00 40.78 200 GLN A CA 1
ATOM 1492 C C . GLN A 1 200 ? 10.658 5.959 14.411 1.00 40.78 200 GLN A C 1
ATOM 1494 O O . GLN A 1 200 ? 10.543 4.866 14.979 1.00 40.78 200 GLN A O 1
ATOM 1499 N N . GLN A 1 201 ? 10.339 7.112 15.003 1.00 42.03 201 GLN A N 1
ATOM 1500 C CA . GLN A 1 201 ? 9.615 7.211 16.269 1.00 42.03 201 GLN A CA 1
ATOM 1501 C C . GLN A 1 201 ? 8.113 7.116 15.993 1.00 42.03 201 GLN A C 1
ATOM 1503 O O . GLN A 1 201 ? 7.408 8.120 16.022 1.00 42.03 201 GLN A O 1
ATOM 1508 N N . SER A 1 202 ? 7.611 5.919 15.710 1.00 48.34 202 SER A N 1
ATOM 1509 C CA . SER A 1 202 ? 6.175 5.713 15.549 1.00 48.34 202 SER A CA 1
ATOM 1510 C C . SER A 1 202 ? 5.460 5.655 16.898 1.00 48.34 202 SER A C 1
ATOM 1512 O O . SER A 1 202 ? 5.945 5.037 17.850 1.00 48.34 202 SER A O 1
ATOM 1514 N N . LYS A 1 203 ? 4.288 6.293 16.985 1.00 50.62 203 LYS A N 1
ATOM 1515 C CA . LYS A 1 203 ? 3.329 6.049 18.068 1.00 50.62 203 LYS A CA 1
ATOM 1516 C C . LYS A 1 203 ? 2.312 5.027 17.578 1.00 50.62 203 LYS A C 1
ATOM 1518 O O . LYS A 1 203 ? 1.865 5.105 16.439 1.00 50.62 203 LYS A O 1
ATOM 1523 N N . LEU A 1 204 ? 1.994 4.072 18.440 1.00 52.38 204 LEU A N 1
ATOM 1524 C CA . LEU A 1 204 ? 1.067 2.991 18.160 1.00 52.38 204 LEU A CA 1
ATOM 1525 C C . LEU A 1 204 ? -0.254 3.263 18.883 1.00 52.38 204 LEU A C 1
ATOM 1527 O O . LEU A 1 204 ? -0.243 3.564 20.079 1.00 52.38 204 LEU A O 1
ATOM 1531 N N . ILE A 1 205 ? -1.365 3.200 18.155 1.00 63.69 205 ILE A N 1
ATOM 1532 C CA . ILE A 1 205 ? -2.715 3.393 18.691 1.00 63.69 205 ILE A CA 1
ATOM 1533 C C . ILE A 1 205 ? -3.535 2.139 18.391 1.00 63.69 205 ILE A C 1
ATOM 1535 O O . ILE A 1 205 ? -3.544 1.655 17.262 1.00 63.69 205 ILE A O 1
ATOM 1539 N N . GLU A 1 206 ? -4.217 1.632 19.411 1.00 59.16 206 GLU A N 1
ATOM 1540 C CA . GLU A 1 206 ? -5.097 0.467 19.343 1.00 59.16 206 GLU A CA 1
ATOM 1541 C C . GLU A 1 206 ? -6.553 0.908 19.170 1.00 59.16 206 GLU A C 1
ATOM 1543 O O . GLU A 1 206 ? -7.027 1.792 19.889 1.00 59.16 206 GLU A O 1
ATOM 1548 N N . ALA A 1 207 ? -7.272 0.288 18.234 1.00 69.06 207 ALA A N 1
ATOM 1549 C CA . ALA A 1 207 ? -8.710 0.472 18.074 1.00 69.06 207 ALA A CA 1
ATOM 1550 C C . ALA A 1 207 ? -9.397 -0.858 17.746 1.00 69.06 207 ALA A C 1
ATOM 1552 O O . ALA A 1 207 ? -8.896 -1.640 16.944 1.00 69.06 207 ALA A O 1
ATOM 1553 N N . ASN A 1 208 ? -10.577 -1.091 18.322 1.00 80.50 208 ASN A N 1
ATOM 1554 C CA . ASN A 1 208 ? -11.436 -2.207 17.922 1.00 80.50 208 ASN A CA 1
ATOM 1555 C C . ASN A 1 208 ? -11.853 -2.044 16.445 1.00 80.50 208 ASN A C 1
ATOM 1557 O O . ASN A 1 208 ? -12.242 -0.943 16.038 1.00 80.50 208 ASN A O 1
ATOM 1561 N N . SER A 1 209 ? -11.804 -3.121 15.655 1.00 71.12 209 SER A N 1
ATOM 1562 C CA . SER A 1 209 ? -12.064 -3.100 14.204 1.00 71.12 209 SER A CA 1
ATOM 1563 C C . SER A 1 209 ? -13.440 -2.532 13.839 1.00 71.12 209 SER A C 1
ATOM 1565 O O . SER A 1 209 ? -13.568 -1.733 12.909 1.00 71.12 209 SER A O 1
ATOM 1567 N N . SER A 1 210 ? -14.468 -2.847 14.629 1.00 74.75 210 SER A N 1
ATOM 1568 C CA . SER A 1 210 ? -15.834 -2.348 14.454 1.00 74.75 210 SER A CA 1
ATOM 1569 C C . SER A 1 210 ? -15.928 -0.838 14.702 1.00 74.75 210 SER A C 1
ATOM 1571 O O . SER A 1 210 ? -16.582 -0.105 13.954 1.00 74.75 210 SER A O 1
A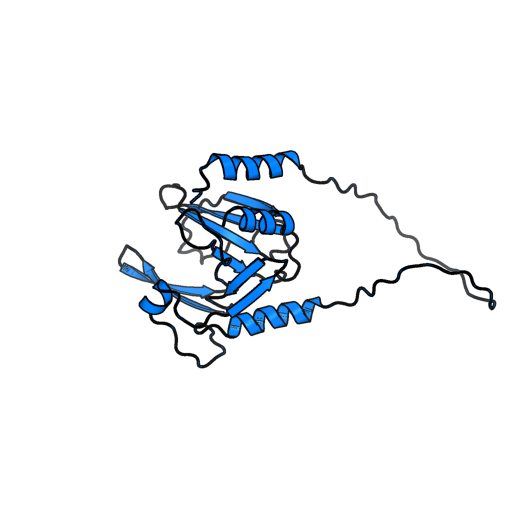TOM 1573 N N . ALA A 1 211 ? -15.246 -0.346 15.741 1.00 77.69 211 ALA A N 1
ATOM 1574 C CA . ALA A 1 211 ? -15.190 1.081 16.052 1.00 77.69 211 ALA A CA 1
ATOM 1575 C C . ALA A 1 211 ? -14.394 1.858 14.994 1.00 77.69 211 ALA A C 1
ATOM 1577 O O . ALA A 1 211 ? -14.827 2.929 14.568 1.00 77.69 211 ALA A O 1
ATOM 1578 N N . PHE A 1 212 ? -13.281 1.290 14.528 1.00 80.62 212 PHE A N 1
ATOM 1579 C CA . PHE A 1 212 ? -12.460 1.850 13.460 1.00 80.62 212 PHE A CA 1
ATOM 1580 C C . PHE A 1 212 ? -13.242 1.952 12.140 1.00 80.62 212 PHE A C 1
ATOM 1582 O O . PHE A 1 212 ? -13.332 3.031 11.560 1.00 80.62 212 PHE A O 1
ATOM 1589 N N . SER A 1 213 ? -13.931 0.879 11.735 1.00 77.44 213 SER A N 1
ATOM 1590 C CA . SER A 1 213 ? -14.793 0.860 10.544 1.00 77.44 213 SER A CA 1
ATOM 1591 C C . SER A 1 213 ? -15.903 1.922 10.590 1.00 77.44 213 SER A C 1
ATOM 1593 O O . SER A 1 213 ? -16.213 2.556 9.577 1.00 77.44 213 SER A O 1
ATOM 1595 N N . ARG A 1 214 ? -16.509 2.158 11.763 1.00 80.06 214 ARG A N 1
ATOM 1596 C CA . ARG A 1 214 ? -17.485 3.248 11.944 1.00 80.06 214 ARG A CA 1
ATOM 1597 C C . ARG A 1 214 ? -16.835 4.624 11.830 1.00 80.06 214 ARG A C 1
ATOM 1599 O O . ARG A 1 214 ? -17.376 5.481 11.138 1.00 80.06 214 ARG A O 1
ATOM 1606 N N . ALA A 1 215 ? -15.685 4.834 12.470 1.00 76.19 215 ALA A N 1
ATOM 1607 C CA . ALA A 1 215 ? -14.975 6.111 12.429 1.00 76.19 215 ALA A CA 1
ATOM 1608 C C . ALA A 1 215 ? -14.582 6.506 10.995 1.00 76.19 215 ALA A C 1
ATOM 1610 O O . ALA A 1 215 ? -14.777 7.655 10.605 1.00 76.19 215 ALA A O 1
ATOM 1611 N N . CYS A 1 216 ? -14.119 5.545 10.190 1.00 73.44 216 CYS A N 1
ATOM 1612 C CA . CYS A 1 216 ? -13.777 5.764 8.784 1.00 73.44 216 CYS A CA 1
ATOM 1613 C C . CYS A 1 216 ? -14.986 6.150 7.916 1.00 73.44 216 CYS A C 1
ATOM 1615 O O . CYS A 1 216 ? -14.827 6.923 6.979 1.00 73.44 216 CYS A O 1
ATOM 1617 N N . ARG A 1 217 ? -16.197 5.671 8.238 1.00 69.62 217 ARG A N 1
ATOM 1618 C CA . ARG A 1 217 ? -17.427 5.999 7.489 1.00 69.62 217 ARG A CA 1
ATOM 1619 C C . ARG A 1 217 ? -18.015 7.370 7.811 1.00 69.62 217 ARG A C 1
ATOM 1621 O O . ARG A 1 217 ? -18.624 7.982 6.946 1.00 69.62 217 ARG A O 1
ATOM 1628 N N . VAL A 1 218 ? -17.859 7.847 9.044 1.00 59.06 218 VAL A N 1
ATOM 1629 C CA . VAL A 1 218 ? -18.408 9.147 9.485 1.00 59.06 218 VAL A CA 1
ATOM 1630 C C . VAL A 1 218 ? -17.542 10.327 9.007 1.00 59.06 218 VAL A C 1
ATOM 1632 O O . VAL A 1 218 ? -17.978 11.474 9.050 1.00 59.06 218 VAL A O 1
ATOM 1635 N N . GLY A 1 219 ? -16.318 10.052 8.545 1.00 50.31 219 GLY A N 1
ATOM 1636 C CA . GLY A 1 219 ? -15.359 11.047 8.059 1.00 50.31 219 GLY A CA 1
ATOM 1637 C C . GLY A 1 219 ? -15.356 11.315 6.548 1.00 50.31 219 GLY A C 1
ATOM 1638 O O . GLY A 1 219 ? -14.515 12.104 6.117 1.00 50.31 219 GLY A O 1
ATOM 1639 N N . ALA A 1 220 ? -16.233 10.662 5.775 1.00 40.75 220 ALA A N 1
ATOM 1640 C CA . ALA A 1 220 ? -16.358 10.803 4.318 1.00 40.75 220 ALA A CA 1
ATOM 1641 C C . ALA A 1 220 ? -17.239 11.998 3.905 1.00 40.75 220 ALA A C 1
ATOM 1643 O O . ALA A 1 220 ? -18.290 12.219 4.552 1.00 40.75 220 ALA A O 1
#

Secondary structure (DSSP, 8-state):
-----HHHHHHHHHHHHHH--------------------------------------HHHHHHHHHHHHTTSTT-TTS-PPPPPHHHHHTT-S--EEEEETTEEEEEEE-TT-EEEEE-TTS-EEEEE-SSEEEEETT---TTSSPEEEEE-TTGGG-SEEEEEEEE-TTS-EEEEEEEE---SSS-------GGG------EEEEEEHHHHHHHHHHT-

Radius of gyration: 23.02 Å; chains: 1; bounding box: 63×67×56 Å

Foldseek 3Di:
DDDPPPVNVVVVVVVVVVVDDDDDDDDDDDDDDDDDDDDDDDDDDDDDDDDDPPDDPQVVLVVVQLVLQCQALQHPPDDRDDDDPVCVVVVPGGWRWDQAPNWTWTFNHAQQGKDWDADPVRDIDIDGHRFTKGFTPPFQWPVGDGAIETEDAQLRPFQKKKKKQWADLVRHTDTIHIYGGDPDPDPPDPDDPPVDDDPGPIDIDIDGPNSVSVSRVVRD